Protein AF-A0A4R6DTC0-F1 (afdb_monomer)

Structure (mmCIF, N/CA/C/O backbone):
data_AF-A0A4R6DTC0-F1
#
_entry.id   AF-A0A4R6DTC0-F1
#
loop_
_atom_site.group_PDB
_atom_site.id
_atom_site.type_symbol
_atom_site.label_atom_id
_atom_site.label_alt_id
_atom_site.label_comp_id
_atom_site.label_asym_id
_atom_site.label_entity_id
_atom_site.label_seq_id
_atom_site.pdbx_PDB_ins_code
_atom_site.Cartn_x
_atom_site.Cartn_y
_atom_site.Cartn_z
_atom_site.occupancy
_atom_site.B_iso_or_equiv
_atom_site.auth_seq_id
_atom_site.auth_comp_id
_atom_site.auth_asym_id
_atom_site.auth_atom_id
_atom_site.pdbx_PDB_model_num
ATOM 1 N N . MET A 1 1 ? 84.754 7.201 -11.899 1.00 45.75 1 MET A N 1
ATOM 2 C CA . MET A 1 1 ? 83.707 6.248 -11.474 1.00 45.75 1 MET A CA 1
ATOM 3 C C . MET A 1 1 ? 82.611 7.028 -10.765 1.00 45.75 1 MET A C 1
ATOM 5 O O . MET A 1 1 ? 82.790 7.395 -9.616 1.00 45.75 1 MET A O 1
ATOM 9 N N . ALA A 1 2 ? 81.528 7.342 -11.470 1.00 39.59 2 ALA A N 1
ATOM 10 C CA . ALA A 1 2 ? 80.276 7.832 -10.897 1.00 39.59 2 ALA A CA 1
ATOM 11 C C . ALA A 1 2 ? 79.167 7.291 -11.807 1.00 39.59 2 ALA A C 1
ATOM 13 O O . ALA A 1 2 ? 79.138 7.604 -12.996 1.00 39.59 2 ALA A O 1
ATOM 14 N N . ALA A 1 3 ? 78.371 6.361 -11.285 1.00 40.75 3 ALA A N 1
ATOM 15 C CA . ALA A 1 3 ? 77.332 5.665 -12.028 1.00 40.75 3 ALA A CA 1
ATOM 16 C C . ALA A 1 3 ? 76.115 6.585 -12.206 1.00 40.75 3 ALA A C 1
ATOM 18 O O . ALA A 1 3 ? 75.579 7.104 -11.230 1.00 40.75 3 ALA A O 1
ATOM 19 N N . SER A 1 4 ? 75.705 6.783 -13.458 1.00 43.41 4 SER A N 1
ATOM 20 C CA . SER A 1 4 ? 74.443 7.420 -13.829 1.00 43.41 4 SER A CA 1
ATOM 21 C C . SER A 1 4 ? 73.343 6.358 -13.779 1.00 43.41 4 SER A C 1
ATOM 23 O O . SER A 1 4 ? 73.405 5.379 -14.525 1.00 43.41 4 SER A O 1
ATOM 25 N N . SER A 1 5 ? 72.377 6.508 -12.873 1.00 51.53 5 SER A N 1
ATOM 26 C CA . SER A 1 5 ? 71.198 5.635 -12.798 1.00 51.53 5 SER A CA 1
ATOM 27 C C . SER A 1 5 ? 70.149 6.060 -13.836 1.00 51.53 5 SER A C 1
ATOM 29 O O . SER A 1 5 ? 69.928 7.261 -14.001 1.00 51.53 5 SER A O 1
ATOM 31 N N . PRO A 1 6 ? 69.470 5.123 -14.524 1.00 53.91 6 PRO A N 1
ATOM 32 C CA . PRO A 1 6 ? 68.414 5.463 -15.474 1.00 53.91 6 PRO A CA 1
ATOM 33 C C . PRO A 1 6 ? 67.121 5.889 -14.749 1.00 53.91 6 PRO A C 1
ATOM 35 O O . PRO A 1 6 ? 66.887 5.465 -13.613 1.00 53.91 6 PRO A O 1
ATOM 38 N N . PRO A 1 7 ? 66.256 6.703 -15.386 1.00 44.09 7 PRO A N 1
ATOM 39 C CA . PRO A 1 7 ? 64.963 7.054 -14.817 1.00 44.09 7 PRO A CA 1
ATOM 40 C C . PRO A 1 7 ? 64.043 5.827 -14.783 1.00 44.09 7 PRO A C 1
ATOM 42 O O . PRO A 1 7 ? 63.950 5.056 -15.737 1.00 44.09 7 PRO A O 1
ATOM 45 N N . CYS A 1 8 ? 63.368 5.663 -13.649 1.00 31.44 8 CYS A N 1
ATOM 46 C CA . CYS A 1 8 ? 62.372 4.628 -13.402 1.00 31.44 8 CYS A CA 1
ATOM 47 C C . CYS A 1 8 ? 61.175 4.805 -14.365 1.00 31.44 8 CYS A C 1
ATOM 49 O O . CYS A 1 8 ? 60.687 5.933 -14.493 1.00 31.44 8 CYS A O 1
ATOM 51 N N . PRO A 1 9 ? 60.675 3.754 -15.043 1.00 39.34 9 PRO A N 1
ATOM 52 C CA . PRO A 1 9 ? 59.500 3.883 -15.893 1.00 39.34 9 PRO A CA 1
ATOM 53 C C . PRO A 1 9 ? 58.248 4.047 -15.021 1.00 39.34 9 PRO A C 1
ATOM 55 O O . PRO A 1 9 ? 57.974 3.231 -14.141 1.00 39.34 9 PRO A O 1
ATOM 58 N N . LEU A 1 10 ? 57.478 5.107 -15.271 1.00 33.88 10 LEU A N 1
ATOM 59 C CA . LEU A 1 10 ? 56.130 5.253 -14.722 1.00 33.88 10 LEU A CA 1
ATOM 60 C C . LEU A 1 10 ? 55.243 4.131 -15.292 1.00 33.88 10 LEU A C 1
ATOM 62 O O . LEU A 1 10 ? 55.243 3.933 -16.511 1.00 33.88 10 LEU A O 1
ATOM 66 N N . PRO A 1 11 ? 54.482 3.395 -14.463 1.00 32.22 11 PRO A N 1
ATOM 67 C CA . PRO A 1 11 ? 53.557 2.397 -14.971 1.00 32.22 11 PRO A CA 1
ATOM 68 C C . PRO A 1 11 ? 52.432 3.092 -15.744 1.00 32.22 11 PRO A C 1
ATOM 70 O O . PRO A 1 11 ? 51.816 4.042 -15.260 1.00 32.22 11 PRO A O 1
ATOM 73 N N . ALA A 1 12 ? 52.175 2.609 -16.961 1.00 32.97 12 ALA A N 1
ATOM 74 C CA . ALA A 1 12 ? 51.014 2.995 -17.745 1.00 32.97 12 ALA A CA 1
ATOM 75 C C . ALA A 1 12 ? 49.745 2.755 -16.915 1.00 32.97 12 ALA A C 1
ATOM 77 O O . ALA A 1 12 ? 49.562 1.670 -16.359 1.00 32.97 12 ALA A O 1
ATOM 78 N N . ALA A 1 13 ? 48.886 3.771 -16.829 1.00 31.33 13 ALA A N 1
ATOM 79 C CA . ALA A 1 13 ? 47.589 3.682 -16.181 1.00 31.33 13 ALA A CA 1
ATOM 80 C C . ALA A 1 13 ? 46.730 2.633 -16.903 1.00 31.33 13 ALA A C 1
ATOM 82 O O . ALA A 1 13 ? 46.064 2.917 -17.897 1.00 31.33 13 ALA A O 1
ATOM 83 N N . SER A 1 14 ? 46.764 1.395 -16.415 1.00 29.31 14 SER A N 1
ATOM 84 C CA . SER A 1 14 ? 45.753 0.400 -16.731 1.00 29.31 14 SER A CA 1
ATOM 85 C C . SER A 1 14 ? 44.447 0.893 -16.121 1.00 29.31 14 SER A C 1
ATOM 87 O O . SER A 1 14 ? 44.292 0.870 -14.899 1.00 29.31 14 SER A O 1
ATOM 89 N N . ALA A 1 15 ? 43.536 1.377 -16.964 1.00 32.09 15 ALA A N 1
ATOM 90 C CA . ALA A 1 15 ? 42.163 1.665 -16.586 1.00 32.09 15 ALA A CA 1
ATOM 91 C C . ALA A 1 15 ? 41.512 0.360 -16.106 1.00 32.09 15 ALA A C 1
ATOM 93 O O . ALA A 1 15 ? 41.032 -0.456 -16.892 1.00 32.09 15 ALA A O 1
ATOM 94 N N . THR A 1 16 ? 41.549 0.133 -14.798 1.00 30.25 16 THR A N 1
ATOM 95 C CA . THR A 1 16 ? 40.640 -0.788 -14.135 1.00 30.25 16 THR A CA 1
ATOM 96 C C . THR A 1 16 ? 39.224 -0.255 -14.361 1.00 30.25 16 THR A C 1
ATOM 98 O O . THR A 1 16 ? 39.007 0.948 -14.208 1.00 30.25 16 THR A O 1
ATOM 101 N N . PRO A 1 17 ? 38.244 -1.090 -14.751 1.00 36.66 17 PRO A N 1
ATOM 102 C CA . PRO A 1 17 ? 36.865 -0.638 -14.810 1.00 36.66 17 PRO A CA 1
ATOM 103 C C . PRO A 1 17 ? 36.474 -0.276 -13.379 1.00 36.66 17 PRO A C 1
ATOM 105 O O . PRO A 1 17 ? 36.369 -1.158 -12.523 1.00 36.66 17 PRO A O 1
ATOM 108 N N . GLU A 1 18 ? 36.344 1.022 -13.098 1.00 34.81 18 GLU A N 1
ATOM 109 C CA . GLU A 1 18 ? 35.842 1.502 -11.819 1.00 34.81 18 GLU A CA 1
ATOM 110 C C . GLU A 1 18 ? 34.516 0.791 -11.556 1.00 34.81 18 GLU A C 1
ATOM 112 O O . GLU A 1 18 ? 33.525 0.944 -12.274 1.00 34.81 18 GLU A O 1
ATOM 117 N N . ARG A 1 19 ? 34.530 -0.066 -10.533 1.00 42.50 19 ARG A N 1
ATOM 118 C CA . ARG A 1 19 ? 33.334 -0.669 -9.963 1.00 42.50 19 ARG A CA 1
ATOM 119 C C . ARG A 1 19 ? 32.449 0.490 -9.536 1.00 42.50 19 ARG A C 1
ATOM 121 O O . ARG A 1 19 ? 32.722 1.112 -8.516 1.00 42.50 19 ARG A O 1
ATOM 128 N N . ASN A 1 20 ? 31.418 0.766 -10.329 1.00 41.50 20 ASN A N 1
ATOM 129 C CA . ASN A 1 20 ? 30.404 1.757 -10.013 1.00 41.50 20 ASN A CA 1
ATOM 130 C C . ASN A 1 20 ? 29.907 1.501 -8.568 1.00 41.50 20 ASN A C 1
ATOM 132 O O . ASN A 1 20 ? 29.269 0.466 -8.331 1.00 41.50 20 ASN A O 1
ATOM 136 N N . PRO A 1 21 ? 30.209 2.386 -7.597 1.00 36.31 21 PRO A N 1
ATOM 137 C CA . PRO A 1 21 ? 29.889 2.168 -6.185 1.00 36.31 21 PRO A CA 1
ATOM 138 C C . PRO A 1 21 ? 28.374 2.109 -5.934 1.00 36.31 21 PRO A C 1
ATOM 140 O O . PRO A 1 21 ? 27.935 1.630 -4.892 1.00 36.31 21 PRO A O 1
ATOM 143 N N . PHE A 1 22 ? 27.561 2.515 -6.914 1.00 39.22 22 PHE A N 1
ATOM 144 C CA . PHE A 1 22 ? 26.102 2.464 -6.863 1.00 39.22 22 PHE A CA 1
ATOM 145 C C . PHE A 1 22 ? 25.515 1.088 -7.210 1.00 39.22 22 PHE A C 1
ATOM 147 O O . PHE A 1 22 ? 24.336 0.859 -6.951 1.00 39.22 22 PHE A O 1
ATOM 154 N N . ARG A 1 23 ? 26.320 0.125 -7.693 1.00 38.75 23 ARG A N 1
ATOM 155 C CA . ARG A 1 23 ? 25.860 -1.261 -7.923 1.00 38.75 23 ARG A CA 1
ATOM 156 C C . ARG A 1 23 ? 25.429 -1.967 -6.626 1.00 38.75 23 ARG A C 1
ATOM 158 O O . ARG A 1 23 ? 24.695 -2.941 -6.690 1.00 38.75 23 ARG A O 1
ATOM 165 N N . ALA A 1 24 ? 25.872 -1.468 -5.468 1.00 36.72 24 ALA A N 1
ATOM 166 C CA . ALA A 1 24 ? 25.508 -1.975 -4.143 1.00 36.72 24 ALA A CA 1
ATOM 167 C C . ALA A 1 24 ? 24.294 -1.264 -3.508 1.00 36.72 24 ALA A C 1
ATOM 169 O O . ALA A 1 24 ? 23.809 -1.709 -2.472 1.00 36.72 24 ALA A O 1
ATOM 170 N N . LEU A 1 25 ? 23.809 -0.159 -4.094 1.00 39.28 25 LEU A N 1
ATOM 171 C CA . LEU A 1 25 ? 22.651 0.592 -3.581 1.00 39.28 25 LEU A CA 1
ATOM 172 C C . LEU A 1 25 ? 21.309 0.067 -4.110 1.00 39.28 25 LEU A C 1
ATOM 174 O O . LEU A 1 25 ? 20.257 0.481 -3.629 1.00 39.28 25 LEU A O 1
ATOM 178 N N . ALA A 1 26 ? 21.346 -0.861 -5.063 1.00 42.84 26 ALA A N 1
ATOM 179 C CA . ALA A 1 26 ? 20.192 -1.600 -5.536 1.00 42.84 26 ALA A CA 1
ATOM 180 C C . ALA A 1 26 ? 20.191 -2.981 -4.875 1.00 42.84 26 ALA A C 1
ATOM 182 O O . ALA A 1 26 ? 21.174 -3.708 -4.982 1.00 42.84 26 ALA A O 1
ATOM 183 N N . LEU A 1 27 ? 19.067 -3.342 -4.252 1.00 41.75 27 LEU A N 1
ATOM 184 C CA . LEU A 1 27 ? 18.802 -4.629 -3.598 1.00 41.75 27 LEU A CA 1
ATOM 185 C C . LEU A 1 27 ? 19.377 -4.737 -2.175 1.00 41.75 27 LEU A C 1
ATOM 187 O O . LEU A 1 27 ? 20.318 -5.480 -1.908 1.00 41.75 27 LEU A O 1
ATOM 191 N N . SER A 1 28 ? 18.712 -4.107 -1.199 1.00 34.31 28 SER A N 1
ATOM 192 C CA . SER A 1 28 ? 18.534 -4.861 0.047 1.00 34.31 28 SER A CA 1
ATOM 193 C C . SER A 1 28 ? 17.714 -6.103 -0.324 1.00 34.31 28 SER A C 1
ATOM 195 O O . SER A 1 28 ? 16.607 -5.929 -0.841 1.00 34.31 28 SER A O 1
ATOM 197 N N . PRO A 1 29 ? 18.238 -7.331 -0.155 1.00 36.38 29 PRO A N 1
ATOM 198 C CA . PRO A 1 29 ? 17.469 -8.526 -0.455 1.00 36.38 29 PRO A CA 1
ATOM 199 C C . PRO A 1 29 ? 16.188 -8.487 0.375 1.00 36.38 29 PRO A C 1
ATOM 201 O O . PRO A 1 29 ? 16.229 -8.249 1.585 1.00 36.38 29 PRO A O 1
ATOM 204 N N . MET A 1 30 ? 15.045 -8.683 -0.286 1.00 37.97 30 MET A N 1
ATOM 205 C CA . MET A 1 30 ? 13.795 -8.944 0.417 1.00 37.97 30 MET A CA 1
ATOM 206 C C . MET A 1 30 ? 14.049 -10.110 1.382 1.00 37.97 30 MET A C 1
ATOM 208 O O . MET A 1 30 ? 14.554 -11.143 0.932 1.00 37.97 30 MET A O 1
ATOM 212 N N . PRO A 1 31 ? 13.737 -9.992 2.685 1.00 35.81 31 PRO A N 1
ATOM 213 C CA . PRO A 1 31 ? 13.728 -11.169 3.536 1.00 35.81 31 PRO A CA 1
ATOM 214 C C . PRO A 1 31 ? 12.773 -12.186 2.904 1.00 35.81 31 PRO A C 1
ATOM 216 O O . PRO A 1 31 ? 11.637 -11.852 2.551 1.00 35.81 31 PRO A O 1
ATOM 219 N N . ALA A 1 32 ? 13.272 -13.405 2.692 1.00 36.09 32 ALA A N 1
ATOM 220 C CA . ALA A 1 32 ? 12.488 -14.506 2.161 1.00 36.09 32 ALA A CA 1
ATOM 221 C C . ALA A 1 32 ? 11.410 -14.869 3.190 1.00 36.09 32 ALA A C 1
ATOM 223 O O . ALA A 1 32 ? 11.657 -15.603 4.143 1.00 36.09 32 ALA A O 1
ATOM 224 N N . THR A 1 33 ? 10.225 -14.297 3.015 1.00 39.72 33 THR A N 1
ATOM 225 C CA . THR A 1 33 ? 9.016 -14.687 3.735 1.00 39.72 33 THR A CA 1
ATOM 226 C C . THR A 1 33 ? 8.588 -16.073 3.253 1.00 39.72 33 THR A C 1
ATOM 228 O O . THR A 1 33 ? 8.595 -16.292 2.035 1.00 39.72 33 THR A O 1
ATOM 231 N N . PRO A 1 34 ? 8.205 -17.010 4.144 1.00 36.78 34 PRO A N 1
ATOM 232 C CA . PRO A 1 34 ? 7.631 -18.285 3.729 1.00 36.78 34 PRO A CA 1
ATOM 233 C C . PRO A 1 34 ? 6.457 -18.058 2.765 1.00 36.78 34 PRO A C 1
ATOM 235 O O . PRO A 1 34 ? 5.718 -17.079 2.907 1.00 36.78 34 PRO A O 1
ATOM 238 N N . PRO A 1 35 ? 6.286 -18.930 1.758 1.00 40.25 35 PRO A N 1
ATOM 239 C CA . PRO A 1 35 ? 5.273 -18.734 0.736 1.00 40.25 35 PRO A CA 1
ATOM 240 C C . PRO A 1 35 ? 3.896 -18.655 1.395 1.00 40.25 35 PRO A C 1
ATOM 242 O O . PRO A 1 35 ? 3.456 -19.595 2.060 1.00 40.25 35 PRO A O 1
ATOM 245 N N . ALA A 1 36 ? 3.206 -17.531 1.187 1.00 45.09 36 ALA A N 1
ATOM 246 C CA . ALA A 1 36 ? 1.762 -17.490 1.363 1.00 45.09 36 ALA A CA 1
ATOM 247 C C . ALA A 1 36 ? 1.159 -18.663 0.563 1.00 45.09 36 ALA A C 1
ATOM 249 O O . ALA A 1 36 ? 1.669 -18.957 -0.527 1.00 45.09 36 ALA A O 1
ATOM 250 N N . PRO A 1 37 ? 0.126 -19.354 1.086 1.00 43.34 37 PRO A N 1
ATOM 251 C CA . PRO A 1 37 ? -0.492 -20.477 0.387 1.00 43.34 37 PRO A CA 1
ATOM 252 C C . PRO A 1 37 ? -0.840 -20.047 -1.037 1.00 43.34 37 PRO A C 1
ATOM 254 O O . PRO A 1 37 ? -1.223 -18.895 -1.229 1.00 43.34 37 PRO A O 1
ATOM 257 N N . ALA A 1 38 ? -0.648 -20.947 -2.008 1.00 43.59 38 ALA A N 1
ATOM 258 C CA . ALA A 1 38 ? -0.818 -20.717 -3.443 1.00 43.59 38 ALA A CA 1
ATOM 259 C C . ALA A 1 38 ? -2.217 -20.158 -3.768 1.00 43.59 38 ALA A C 1
ATOM 261 O O . ALA A 1 38 ? -3.140 -20.886 -4.116 1.00 43.59 38 ALA A O 1
ATOM 262 N N . ALA A 1 39 ? -2.378 -18.854 -3.587 1.00 47.62 39 ALA A N 1
ATOM 263 C CA . ALA A 1 39 ? -3.587 -18.102 -3.830 1.00 47.62 39 ALA A CA 1
ATOM 264 C C . ALA A 1 39 ? -3.444 -17.474 -5.209 1.00 47.62 39 ALA A C 1
ATOM 266 O O . ALA A 1 39 ? -2.448 -16.799 -5.460 1.00 47.62 39 ALA A O 1
ATOM 267 N N . ASP A 1 40 ? -4.420 -17.761 -6.072 1.00 62.12 40 ASP A N 1
ATOM 268 C CA . ASP A 1 40 ? -4.732 -17.087 -7.335 1.00 62.12 40 ASP A CA 1
ATOM 269 C C . ASP A 1 40 ? -3.645 -16.105 -7.816 1.00 62.12 40 ASP A C 1
ATOM 271 O O . ASP A 1 40 ? -3.722 -14.885 -7.617 1.00 62.12 40 ASP A O 1
ATOM 275 N N . SER A 1 41 ? -2.569 -16.661 -8.387 1.00 68.75 41 SER A N 1
ATOM 276 C CA . SER A 1 41 ? -1.434 -15.866 -8.861 1.00 68.75 41 SER A CA 1
ATOM 277 C C . SER A 1 41 ? -1.864 -14.890 -9.948 1.00 68.75 41 SER A C 1
ATOM 279 O O . SER A 1 41 ? -1.286 -13.813 -10.075 1.00 68.75 41 SER A O 1
ATOM 281 N N . ASP A 1 42 ? -2.898 -15.248 -10.706 1.00 79.25 42 ASP A N 1
ATOM 282 C CA . ASP A 1 42 ? -3.399 -14.449 -11.814 1.00 79.25 42 ASP A CA 1
ATOM 283 C C . ASP A 1 42 ? -4.293 -13.320 -11.311 1.00 79.25 42 ASP A C 1
ATOM 285 O O . ASP A 1 42 ? -4.081 -12.174 -11.706 1.00 79.25 42 ASP A O 1
ATOM 289 N N . GLY A 1 43 ? -5.189 -13.583 -10.356 1.00 83.19 43 GLY A N 1
ATOM 290 C CA . GLY A 1 43 ? -5.941 -12.536 -9.662 1.00 83.19 43 GLY A CA 1
ATOM 291 C C . GLY A 1 43 ? -5.029 -11.556 -8.922 1.00 83.19 43 GLY A C 1
ATOM 292 O O . GLY A 1 43 ? -5.217 -10.341 -9.006 1.00 83.19 43 GLY A O 1
ATOM 293 N N . SER A 1 44 ? -3.971 -12.056 -8.278 1.00 83.75 44 SER A N 1
ATOM 294 C CA . SER A 1 44 ? -2.962 -11.222 -7.611 1.00 83.75 44 SER A CA 1
ATOM 295 C C . SER A 1 44 ? -2.207 -10.330 -8.604 1.00 83.75 44 SER A C 1
ATOM 297 O O . SER A 1 44 ? -2.057 -9.131 -8.365 1.00 83.75 44 SER A O 1
ATOM 299 N N . ARG A 1 45 ? -1.766 -10.878 -9.745 1.00 89.38 45 ARG A N 1
ATOM 300 C CA . ARG A 1 45 ? -1.104 -10.105 -10.813 1.00 89.38 45 ARG A CA 1
ATOM 301 C C . ARG A 1 45 ? -2.037 -9.083 -11.445 1.00 89.38 45 ARG A C 1
ATOM 303 O O . ARG A 1 45 ? -1.625 -7.946 -11.648 1.00 89.38 45 ARG A O 1
ATOM 310 N N . ALA A 1 46 ? -3.279 -9.464 -11.728 1.00 90.31 46 ALA A N 1
ATOM 311 C CA . ALA A 1 46 ? -4.282 -8.568 -12.289 1.00 90.31 46 ALA A CA 1
ATOM 312 C C . ALA A 1 46 ? -4.570 -7.399 -11.339 1.00 90.31 46 ALA A C 1
ATOM 314 O O . ALA A 1 46 ? -4.586 -6.247 -11.770 1.00 90.31 46 ALA A O 1
ATOM 315 N N . HIS A 1 47 ? -4.715 -7.678 -10.042 1.00 90.06 47 HIS A N 1
ATOM 316 C CA . HIS A 1 47 ? -4.891 -6.652 -9.021 1.00 90.06 47 HIS A CA 1
ATOM 317 C C . HIS A 1 47 ? -3.658 -5.741 -8.910 1.00 90.06 47 HIS A C 1
ATOM 319 O O . HIS A 1 47 ? -3.802 -4.520 -8.902 1.00 90.06 47 HIS A O 1
ATOM 325 N N . LEU A 1 48 ? -2.441 -6.304 -8.911 1.00 92.38 48 LEU A N 1
ATOM 326 C CA . LEU A 1 48 ? -1.209 -5.510 -8.946 1.00 92.38 48 LEU A CA 1
ATOM 327 C C . LEU A 1 48 ? -1.182 -4.581 -10.164 1.00 92.38 48 LEU A C 1
ATOM 329 O O . LEU A 1 48 ? -0.990 -3.383 -10.002 1.00 92.38 48 LEU A O 1
ATOM 333 N N . LEU A 1 49 ? -1.405 -5.116 -11.366 1.00 94.31 49 LEU A N 1
ATOM 334 C CA . LEU A 1 49 ? -1.403 -4.350 -12.613 1.00 94.31 49 LEU A CA 1
ATOM 335 C C . LEU A 1 49 ? -2.450 -3.233 -12.601 1.00 94.31 49 LEU A C 1
ATOM 337 O O . LEU A 1 49 ? -2.116 -2.098 -12.930 1.00 94.31 49 LEU A O 1
ATOM 341 N N . ALA A 1 50 ? -3.680 -3.526 -12.174 1.00 93.50 50 ALA A N 1
ATOM 342 C CA . ALA A 1 50 ? -4.777 -2.561 -12.165 1.00 93.50 50 ALA A CA 1
ATOM 343 C C . ALA A 1 50 ? -4.454 -1.291 -11.358 1.00 93.50 50 ALA A C 1
ATOM 345 O O . ALA A 1 50 ? -4.817 -0.192 -11.777 1.00 93.50 50 ALA A O 1
ATOM 346 N N . PHE A 1 51 ? -3.747 -1.426 -10.231 1.00 92.75 51 PHE A N 1
ATOM 347 C CA . PHE A 1 51 ? -3.439 -0.298 -9.344 1.00 92.75 51 PHE A CA 1
ATOM 348 C C . PHE A 1 51 ? -2.013 0.245 -9.491 1.00 92.75 51 PHE A C 1
ATOM 350 O O . PHE A 1 51 ? -1.786 1.429 -9.240 1.00 92.75 51 PHE A O 1
ATOM 357 N N . ALA A 1 52 ? -1.053 -0.578 -9.918 1.00 94.75 52 ALA A N 1
ATOM 358 C CA . ALA A 1 52 ? 0.339 -0.167 -10.072 1.00 94.75 52 ALA A CA 1
ATOM 359 C C . ALA A 1 52 ? 0.642 0.442 -11.443 1.00 94.75 52 ALA A C 1
ATOM 361 O O . ALA A 1 52 ? 1.442 1.375 -11.521 1.00 94.75 52 ALA A O 1
ATOM 362 N N . LEU A 1 53 ? 0.012 -0.047 -12.518 1.00 95.94 53 LEU A N 1
ATOM 363 C CA . LEU A 1 53 ? 0.333 0.389 -13.878 1.00 95.94 53 LEU A CA 1
ATOM 364 C C . LEU A 1 53 ? 0.116 1.900 -14.088 1.00 95.94 53 LEU A C 1
ATOM 366 O O . LEU A 1 53 ? 1.051 2.549 -14.559 1.00 95.94 53 LEU A O 1
ATOM 370 N N . PRO A 1 54 ? -1.007 2.518 -13.656 1.00 96.94 54 PRO A N 1
ATOM 371 C CA . PRO A 1 54 ? -1.194 3.961 -13.824 1.00 96.94 54 PRO A CA 1
ATOM 372 C C . PRO A 1 54 ? -0.122 4.793 -13.107 1.00 96.94 54 PRO A C 1
ATOM 374 O O . PRO A 1 54 ? 0.319 5.823 -13.615 1.00 96.94 54 PRO A O 1
ATOM 377 N N . ALA A 1 55 ? 0.323 4.348 -11.929 1.00 95.25 55 ALA A N 1
ATOM 378 C CA . ALA A 1 55 ? 1.371 5.019 -11.167 1.00 95.25 55 ALA A CA 1
ATOM 379 C C . ALA A 1 55 ? 2.757 4.829 -11.804 1.00 95.25 55 ALA A C 1
ATOM 381 O O . ALA A 1 55 ? 3.535 5.778 -11.853 1.00 95.25 55 ALA A O 1
ATOM 382 N N . ALA A 1 56 ? 3.050 3.646 -12.351 1.00 95.19 56 ALA A N 1
ATOM 383 C CA . ALA A 1 56 ? 4.278 3.383 -13.101 1.00 95.19 56 ALA A CA 1
ATOM 384 C C . ALA A 1 56 ? 4.369 4.247 -14.375 1.00 95.19 56 ALA A C 1
ATOM 386 O O . ALA A 1 56 ? 5.428 4.790 -14.687 1.00 95.19 56 ALA A O 1
ATOM 387 N N . GLU A 1 57 ? 3.251 4.455 -15.073 1.00 96.19 57 GLU A N 1
ATOM 388 C CA . GLU A 1 57 ? 3.181 5.377 -16.211 1.00 96.19 57 GLU A CA 1
ATOM 389 C C . GLU A 1 57 ? 3.390 6.839 -15.796 1.00 96.19 57 GLU A C 1
ATOM 391 O O . GLU A 1 57 ? 4.087 7.583 -16.489 1.00 96.19 57 GLU A O 1
ATOM 396 N N . GLN A 1 58 ? 2.805 7.267 -14.669 1.00 95.56 58 GLN A N 1
ATOM 397 C CA . GLN A 1 58 ? 3.054 8.605 -14.122 1.00 95.56 58 GLN A CA 1
ATOM 398 C C . GLN A 1 58 ? 4.523 8.778 -13.728 1.00 95.56 58 GLN A C 1
ATOM 400 O O . GLN A 1 58 ? 5.106 9.812 -14.033 1.00 95.56 58 GLN A O 1
ATOM 405 N N . LEU A 1 59 ? 5.141 7.769 -13.111 1.00 95.56 59 LEU A N 1
ATOM 406 C CA . LEU A 1 59 ? 6.567 7.775 -12.789 1.00 95.56 59 LEU A CA 1
ATOM 407 C C . LEU A 1 59 ? 7.421 7.948 -14.047 1.00 95.56 59 LEU A C 1
ATOM 409 O O . LEU A 1 59 ? 8.323 8.779 -14.040 1.00 95.56 59 LEU A O 1
ATOM 413 N N . HIS A 1 60 ? 7.116 7.231 -15.134 1.00 95.12 60 HIS A N 1
ATOM 414 C CA . HIS A 1 60 ? 7.831 7.410 -16.401 1.00 95.12 60 HIS A CA 1
ATOM 415 C C . HIS A 1 60 ? 7.701 8.848 -16.926 1.00 95.12 60 HIS A C 1
ATOM 417 O O . HIS A 1 60 ? 8.706 9.463 -17.274 1.00 95.12 60 HIS A O 1
ATOM 423 N N . ARG A 1 61 ? 6.481 9.408 -16.913 1.00 95.19 61 ARG A N 1
ATOM 424 C CA . ARG A 1 61 ? 6.229 10.803 -17.317 1.00 95.19 61 ARG A CA 1
ATOM 425 C C . ARG A 1 61 ? 6.986 11.814 -16.461 1.00 95.19 61 ARG A C 1
ATOM 427 O O . ARG A 1 61 ? 7.522 12.770 -16.999 1.00 95.19 61 ARG A O 1
ATOM 434 N N . LEU A 1 62 ? 7.020 11.616 -15.145 1.00 94.00 62 LEU A N 1
ATOM 435 C CA . LEU A 1 62 ? 7.702 12.512 -14.206 1.00 94.00 62 LEU A CA 1
ATOM 436 C C . LEU A 1 62 ? 9.228 12.394 -14.276 1.00 94.00 62 LEU A C 1
ATOM 438 O O . LEU A 1 62 ? 9.924 13.364 -13.993 1.00 94.00 62 LEU A O 1
ATOM 442 N N . ALA A 1 63 ? 9.743 11.213 -14.619 1.00 90.25 63 ALA A N 1
ATOM 443 C CA . ALA A 1 63 ? 11.171 10.996 -14.808 1.00 90.25 63 ALA A CA 1
ATOM 444 C C . ALA A 1 63 ? 11.704 11.670 -16.085 1.00 90.25 63 ALA A C 1
ATOM 446 O O . ALA A 1 63 ? 12.897 11.956 -16.141 1.00 90.25 63 ALA A O 1
ATOM 447 N N . ASP A 1 64 ? 10.828 11.904 -17.073 1.00 88.81 64 ASP A N 1
ATOM 448 C CA . ASP A 1 64 ? 11.067 12.693 -18.292 1.00 88.81 64 ASP A CA 1
ATOM 449 C C . ASP A 1 64 ? 12.417 12.392 -18.969 1.00 88.81 64 ASP A C 1
ATOM 451 O O . ASP A 1 64 ? 13.229 13.273 -19.248 1.00 88.81 64 ASP A O 1
ATOM 455 N N . SER A 1 65 ? 12.697 11.102 -19.183 1.00 86.62 65 SER A N 1
ATOM 456 C CA . SER A 1 65 ? 13.930 10.652 -19.829 1.00 86.62 65 SER A CA 1
ATOM 457 C C . SER A 1 65 ? 13.645 9.572 -20.874 1.00 86.62 65 SER A C 1
ATOM 459 O O . SER A 1 65 ? 13.021 8.557 -20.546 1.00 86.62 65 SER A O 1
ATOM 461 N N . PRO A 1 66 ? 14.138 9.740 -22.116 1.00 85.31 66 PRO A N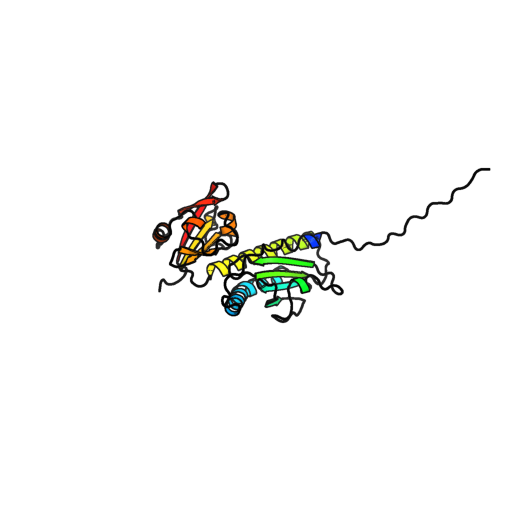 1
ATOM 462 C CA . PRO A 1 66 ? 13.903 8.796 -23.208 1.00 85.31 66 PRO A CA 1
ATOM 463 C C . PRO A 1 66 ? 14.687 7.482 -23.068 1.00 85.31 66 PRO A C 1
ATOM 465 O O . PRO A 1 66 ? 14.346 6.501 -23.726 1.00 85.31 66 PRO A O 1
ATOM 468 N N . ASP A 1 67 ? 15.723 7.454 -22.224 1.00 87.31 67 ASP A N 1
ATOM 469 C CA . ASP A 1 67 ? 16.586 6.283 -22.007 1.00 87.31 67 ASP A CA 1
ATOM 470 C C . ASP A 1 67 ? 16.144 5.442 -20.797 1.00 87.31 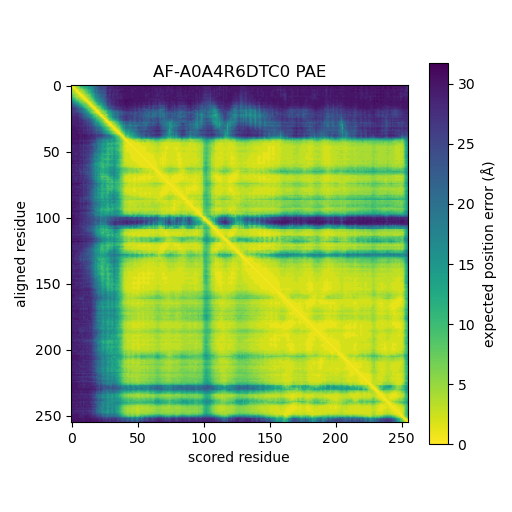67 ASP A C 1
ATOM 472 O O . ASP A 1 67 ? 16.694 4.366 -20.537 1.00 87.31 67 ASP A O 1
ATOM 476 N N . LEU A 1 68 ? 15.139 5.921 -20.052 1.00 89.75 68 LEU A N 1
ATOM 477 C CA . LEU A 1 68 ? 14.588 5.227 -18.897 1.00 89.75 68 LEU A CA 1
ATOM 478 C C . LEU A 1 68 ? 13.476 4.259 -19.294 1.00 89.75 68 LEU A C 1
ATOM 480 O O . LEU A 1 68 ? 12.603 4.547 -20.112 1.00 89.75 68 LEU A O 1
ATOM 484 N N . THR A 1 69 ? 13.478 3.113 -18.624 1.00 92.00 69 THR A N 1
ATOM 485 C CA . THR A 1 69 ? 12.384 2.146 -18.620 1.00 92.00 69 THR A CA 1
ATOM 486 C C . THR A 1 69 ? 11.902 1.951 -17.192 1.00 92.00 69 THR A C 1
ATOM 488 O O . THR A 1 69 ? 12.692 1.596 -16.319 1.00 92.00 69 THR A O 1
ATOM 491 N N . VAL A 1 70 ? 10.609 2.147 -1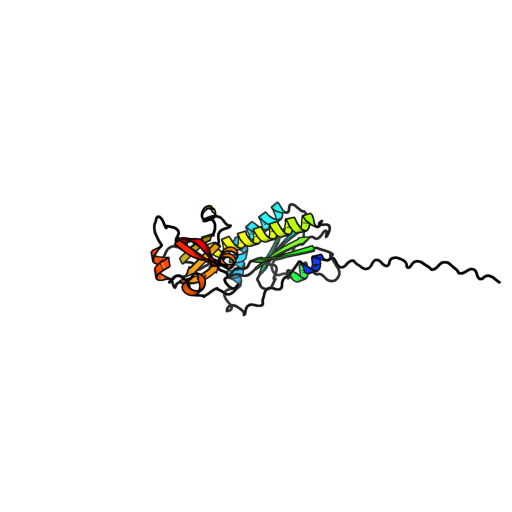6.946 1.00 94.44 70 VAL A N 1
ATOM 492 C CA . VAL A 1 70 ? 9.956 1.720 -15.706 1.00 94.44 70 VAL A CA 1
ATOM 493 C C . VAL A 1 70 ? 9.573 0.254 -15.846 1.00 94.44 70 VAL A C 1
ATOM 495 O O . VAL A 1 70 ? 8.928 -0.133 -16.818 1.00 94.44 70 VAL A O 1
ATOM 498 N N . LEU A 1 71 ? 9.962 -0.560 -14.874 1.00 93.50 71 LEU A N 1
ATOM 499 C CA . LEU A 1 71 ? 9.662 -1.984 -14.809 1.00 93.50 71 LEU A CA 1
ATOM 500 C C . LEU A 1 71 ? 8.693 -2.231 -13.659 1.00 93.50 71 LEU A C 1
ATOM 502 O O . LEU A 1 71 ? 8.923 -1.775 -12.542 1.00 93.50 71 LEU A O 1
ATOM 506 N N . LEU A 1 72 ? 7.635 -2.987 -13.918 1.00 94.88 72 LEU A N 1
ATOM 507 C CA . LEU A 1 72 ? 6.763 -3.529 -12.884 1.00 94.88 72 LEU A CA 1
ATOM 508 C C . LEU A 1 72 ? 6.872 -5.047 -12.929 1.00 94.88 72 LEU A C 1
ATOM 510 O O . LEU A 1 72 ? 6.658 -5.650 -13.981 1.00 94.88 72 LEU A O 1
ATOM 514 N N . ALA A 1 73 ? 7.195 -5.661 -11.799 1.00 91.62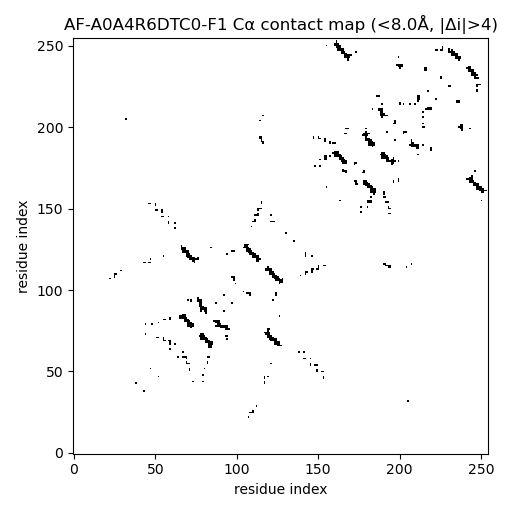 73 ALA A N 1
ATOM 515 C CA . ALA A 1 73 ? 7.344 -7.102 -11.675 1.00 91.62 73 ALA A CA 1
ATOM 516 C C . ALA A 1 73 ? 6.538 -7.661 -10.497 1.00 91.62 73 ALA A C 1
ATOM 518 O O . ALA A 1 73 ? 6.199 -6.939 -9.555 1.00 91.62 73 ALA A O 1
ATOM 519 N N . ASP A 1 74 ? 6.228 -8.955 -10.555 1.00 90.06 74 ASP A N 1
ATOM 520 C CA . ASP A 1 74 ? 5.654 -9.669 -9.415 1.00 90.06 74 ASP A CA 1
ATOM 521 C C . ASP A 1 74 ? 6.710 -9.964 -8.334 1.00 90.06 74 ASP A C 1
ATOM 523 O O . ASP A 1 74 ? 7.879 -9.574 -8.431 1.00 90.06 74 ASP A O 1
ATOM 527 N N . ARG A 1 75 ? 6.285 -10.641 -7.264 1.00 83.25 75 ARG A N 1
ATOM 528 C CA . ARG A 1 75 ? 7.144 -11.020 -6.132 1.00 83.25 75 ARG A CA 1
ATOM 529 C C . ARG A 1 75 ? 8.347 -11.885 -6.513 1.00 83.25 75 ARG A C 1
ATOM 531 O O . ARG A 1 75 ? 9.339 -11.853 -5.793 1.00 83.25 75 ARG A O 1
ATOM 538 N N . ASP A 1 76 ? 8.252 -12.635 -7.610 1.00 83.75 76 ASP A N 1
ATOM 539 C CA . ASP A 1 76 ? 9.302 -13.535 -8.099 1.00 83.75 76 ASP A CA 1
ATOM 540 C C . ASP A 1 76 ? 10.224 -12.823 -9.104 1.00 83.75 76 ASP A C 1
ATOM 542 O O . ASP A 1 76 ? 11.098 -13.434 -9.729 1.00 83.75 76 ASP A O 1
ATOM 546 N N . GLY A 1 77 ? 10.012 -11.516 -9.289 1.00 84.94 77 GLY A N 1
ATOM 547 C CA . GLY A 1 77 ? 10.758 -10.677 -10.208 1.00 84.94 77 GLY A CA 1
ATOM 548 C C . GLY A 1 77 ? 10.372 -10.875 -11.670 1.00 84.94 77 GLY A C 1
ATOM 549 O O . GLY A 1 77 ? 11.085 -10.358 -12.531 1.00 84.94 77 GLY A O 1
ATOM 550 N N . LEU A 1 78 ? 9.284 -11.591 -11.984 1.00 89.06 78 LEU A N 1
ATOM 551 C CA . LEU A 1 78 ? 8.793 -11.717 -13.355 1.00 89.06 78 LEU A CA 1
ATOM 552 C C . LEU A 1 78 ? 8.250 -10.366 -13.822 1.00 89.06 78 LEU A C 1
ATOM 554 O O . LEU A 1 78 ? 7.342 -9.816 -13.200 1.00 89.06 78 LEU A O 1
ATOM 558 N N . VAL A 1 79 ? 8.791 -9.833 -14.918 1.00 90.75 79 VAL A N 1
ATOM 559 C CA . VAL A 1 79 ? 8.359 -8.541 -15.464 1.00 90.75 79 VAL A CA 1
ATOM 560 C C . VAL A 1 79 ? 6.936 -8.677 -15.997 1.00 90.75 79 VAL A C 1
ATOM 562 O O . VAL A 1 79 ? 6.681 -9.445 -16.920 1.00 90.75 79 VAL A O 1
ATOM 565 N N . LEU A 1 80 ? 6.010 -7.922 -15.414 1.00 93.50 80 LEU A N 1
ATOM 566 C CA . LEU A 1 80 ? 4.608 -7.852 -15.820 1.00 93.50 80 LEU A CA 1
ATOM 567 C C . LEU A 1 80 ? 4.365 -6.709 -16.808 1.00 93.50 80 LEU A C 1
ATOM 569 O O . LEU A 1 80 ? 3.506 -6.825 -17.676 1.00 93.50 80 LEU A O 1
ATOM 573 N N . ALA A 1 81 ? 5.115 -5.613 -16.681 1.00 94.31 81 ALA A N 1
ATOM 574 C CA . ALA A 1 81 ? 5.062 -4.484 -17.600 1.00 94.31 81 ALA A CA 1
ATOM 575 C C . ALA A 1 81 ? 6.415 -3.768 -17.682 1.00 94.31 81 ALA A C 1
ATOM 577 O O . ALA A 1 81 ? 7.159 -3.698 -16.700 1.00 94.31 81 ALA A O 1
ATOM 578 N N . ALA A 1 82 ? 6.697 -3.203 -18.853 1.00 93.75 82 ALA A N 1
ATOM 579 C CA . ALA A 1 82 ? 7.824 -2.318 -19.104 1.00 93.75 82 ALA A CA 1
ATOM 580 C C . ALA A 1 82 ? 7.328 -1.085 -19.870 1.00 93.75 82 ALA A C 1
ATOM 582 O O . ALA A 1 82 ? 6.628 -1.219 -20.873 1.00 93.75 82 ALA A O 1
ATOM 583 N N . ILE A 1 83 ? 7.656 0.108 -19.374 1.00 94.75 83 ILE A N 1
ATOM 584 C CA . ILE A 1 83 ? 7.201 1.393 -19.916 1.00 94.75 83 ILE A CA 1
ATOM 585 C C . ILE A 1 83 ? 8.433 2.242 -20.218 1.00 94.75 83 ILE A C 1
ATOM 587 O O . ILE A 1 83 ? 9.174 2.583 -19.297 1.00 94.75 83 ILE A O 1
ATOM 591 N N . GLY A 1 84 ? 8.644 2.601 -21.483 1.00 92.38 84 GLY A N 1
ATOM 592 C CA . GLY A 1 84 ? 9.750 3.462 -21.907 1.00 92.38 84 GLY A CA 1
ATOM 593 C C . GLY A 1 84 ? 10.660 2.790 -22.929 1.00 92.38 84 GLY A C 1
ATOM 594 O O . GLY A 1 84 ? 10.178 2.133 -23.850 1.00 92.38 84 GLY A O 1
ATOM 595 N N . HIS A 1 85 ? 11.971 2.988 -22.776 1.00 89.69 85 HIS A N 1
ATOM 596 C CA . HIS A 1 85 ? 12.975 2.651 -23.789 1.00 89.69 85 HIS A CA 1
ATOM 597 C C . HIS A 1 85 ? 13.014 1.164 -24.186 1.00 89.69 85 HIS A C 1
ATOM 599 O O . HIS A 1 85 ? 13.055 0.828 -25.370 1.00 89.69 85 HIS A O 1
ATOM 605 N N . LEU A 1 86 ? 13.037 0.259 -23.205 1.00 85.44 86 LEU A N 1
ATOM 606 C CA . LEU A 1 86 ? 13.172 -1.176 -23.441 1.00 85.44 86 LEU A CA 1
ATOM 607 C C . LEU A 1 86 ? 11.805 -1.808 -23.713 1.00 85.44 86 LEU A C 1
ATOM 609 O O . LEU A 1 86 ? 10.927 -1.832 -22.850 1.00 85.44 86 LEU A O 1
ATOM 613 N N . ALA A 1 87 ? 11.660 -2.409 -24.892 1.00 86.50 87 ALA A N 1
ATOM 614 C CA . ALA A 1 87 ? 10.502 -3.224 -25.234 1.00 86.50 87 ALA A CA 1
ATOM 615 C C . ALA A 1 87 ? 10.653 -4.636 -24.642 1.00 86.50 87 ALA A C 1
ATOM 617 O O . ALA A 1 87 ? 11.322 -5.497 -25.215 1.00 86.50 87 ALA A O 1
ATOM 618 N N . ILE A 1 88 ? 10.029 -4.875 -23.487 1.00 86.00 88 ILE A N 1
ATOM 619 C CA . ILE A 1 88 ? 10.013 -6.181 -22.813 1.00 86.00 88 ILE A CA 1
ATOM 620 C C . ILE A 1 88 ? 8.576 -6.692 -22.794 1.00 86.00 88 ILE A C 1
ATOM 622 O O . ILE A 1 88 ? 7.686 -6.034 -22.257 1.00 86.00 88 ILE A O 1
ATOM 626 N N . ALA A 1 89 ? 8.345 -7.868 -23.378 1.00 87.25 89 ALA A N 1
ATOM 627 C CA . ALA A 1 89 ? 7.028 -8.484 -23.347 1.00 87.25 89 ALA A CA 1
ATOM 628 C C . ALA A 1 89 ? 6.687 -8.963 -21.917 1.00 87.25 89 ALA A C 1
ATOM 630 O O . ALA A 1 89 ? 7.562 -9.485 -21.217 1.00 87.25 89 ALA A O 1
ATOM 631 N N . PRO A 1 90 ? 5.427 -8.829 -21.464 1.00 88.25 90 PRO A N 1
ATOM 632 C CA . PRO A 1 90 ? 4.999 -9.375 -20.180 1.00 88.25 90 PRO A CA 1
ATOM 633 C C . PRO A 1 90 ? 5.349 -10.862 -20.052 1.00 88.25 90 PRO A C 1
ATOM 635 O O . PRO A 1 90 ? 5.097 -11.654 -20.959 1.00 88.25 90 PRO A O 1
ATOM 638 N N . GLY A 1 91 ? 5.954 -11.243 -18.930 1.00 86.62 91 GLY A N 1
ATOM 639 C CA . GLY A 1 91 ? 6.359 -12.616 -18.638 1.00 86.62 91 GLY A CA 1
ATOM 640 C C . GLY A 1 91 ? 7.612 -13.106 -19.373 1.00 86.62 91 GLY A C 1
ATOM 641 O O . GLY A 1 91 ? 8.022 -14.243 -19.152 1.00 86.62 91 GLY A O 1
ATOM 642 N N . SER A 1 92 ? 8.248 -12.290 -20.224 1.00 86.00 92 SER A N 1
ATOM 643 C CA . SER A 1 92 ? 9.392 -12.738 -21.034 1.00 86.00 92 SER A CA 1
ATOM 644 C C . SER A 1 92 ? 10.757 -12.536 -20.372 1.00 86.00 92 SER A C 1
ATOM 646 O O . SER A 1 92 ? 11.761 -13.017 -20.894 1.00 86.00 92 SER A O 1
ATOM 648 N N . ALA A 1 93 ? 10.829 -11.804 -19.258 1.00 85.81 93 ALA A N 1
ATOM 649 C CA . ALA A 1 93 ? 12.079 -11.495 -18.571 1.00 85.81 93 ALA A CA 1
ATOM 650 C C . ALA A 1 93 ? 11.891 -11.394 -17.054 1.00 85.81 93 ALA A C 1
ATOM 652 O O . ALA A 1 93 ? 10.784 -11.184 -16.554 1.00 85.81 93 ALA A O 1
ATOM 653 N N . ARG A 1 94 ? 13.005 -11.500 -16.323 1.00 85.69 94 ARG A N 1
ATOM 654 C CA . ARG A 1 94 ? 13.078 -11.171 -14.895 1.00 85.69 94 ARG A CA 1
ATOM 655 C C . ARG A 1 94 ? 13.766 -9.829 -14.689 1.00 85.69 94 ARG A C 1
ATOM 657 O O . ARG A 1 94 ? 14.732 -9.537 -15.389 1.00 85.69 94 ARG A O 1
ATOM 664 N N . MET A 1 95 ? 13.321 -9.053 -13.703 1.00 82.44 95 MET A N 1
ATOM 665 C CA . MET A 1 95 ? 13.870 -7.724 -13.407 1.00 82.44 95 MET A CA 1
ATOM 666 C C . MET A 1 95 ? 15.382 -7.770 -13.122 1.00 82.44 95 MET A C 1
ATOM 668 O O . MET A 1 95 ? 16.120 -6.911 -13.592 1.00 82.44 95 MET A O 1
ATOM 672 N N . GLU A 1 96 ? 15.869 -8.819 -12.453 1.00 77.31 96 GLU A N 1
ATOM 673 C CA . GLU A 1 96 ? 17.308 -9.041 -12.225 1.00 77.31 96 GLU A CA 1
ATOM 674 C C . GLU A 1 96 ? 18.102 -9.231 -13.525 1.00 77.31 96 GLU A C 1
ATOM 676 O O . GLU A 1 96 ? 19.224 -8.745 -13.647 1.00 77.31 96 GLU A O 1
ATOM 681 N N . ALA A 1 97 ? 17.516 -9.907 -14.519 1.00 75.06 97 ALA A N 1
ATOM 682 C CA . ALA A 1 97 ? 18.156 -10.102 -15.817 1.00 75.06 97 ALA A CA 1
ATOM 683 C C . ALA A 1 97 ? 18.237 -8.782 -16.599 1.00 75.06 97 ALA A C 1
ATOM 685 O O . ALA A 1 97 ? 19.241 -8.524 -17.259 1.00 75.06 97 ALA A O 1
ATOM 686 N N . VAL A 1 98 ? 17.221 -7.921 -16.470 1.00 71.31 98 VAL A N 1
ATOM 687 C CA . VAL A 1 98 ? 17.239 -6.560 -17.034 1.00 71.31 98 VAL A CA 1
ATOM 688 C C . VAL A 1 98 ? 18.302 -5.699 -16.345 1.00 71.31 98 VAL A C 1
ATOM 690 O O . VAL A 1 98 ? 18.989 -4.924 -17.003 1.00 71.31 98 VAL A O 1
ATOM 693 N N . ALA A 1 99 ? 18.493 -5.886 -15.036 1.00 63.03 99 ALA A N 1
ATOM 694 C CA . ALA A 1 99 ? 19.502 -5.190 -14.243 1.00 63.03 99 ALA A CA 1
ATOM 695 C C . ALA A 1 99 ? 20.951 -5.644 -14.512 1.00 63.03 99 ALA A C 1
ATOM 697 O O . ALA A 1 99 ? 21.890 -5.002 -14.035 1.00 63.03 99 ALA A O 1
ATOM 698 N N . GLY A 1 100 ? 21.163 -6.765 -15.212 1.00 55.59 100 GLY A N 1
ATOM 699 C CA . GLY A 1 100 ? 22.453 -7.448 -15.173 1.00 55.59 100 GLY A CA 1
ATOM 700 C C . GLY A 1 100 ? 22.760 -8.404 -16.317 1.00 55.59 100 GLY A C 1
ATOM 701 O O . GLY A 1 100 ? 23.328 -9.458 -16.045 1.00 55.59 100 GLY A O 1
ATOM 702 N N . ALA A 1 101 ? 22.472 -8.063 -17.576 1.00 44.00 101 ALA A N 1
ATOM 703 C CA . ALA A 1 101 ? 22.999 -8.834 -18.705 1.00 44.00 101 ALA A CA 1
ATOM 704 C C . ALA A 1 101 ? 24.549 -8.870 -18.661 1.00 44.00 101 ALA A C 1
ATOM 706 O O . ALA A 1 101 ? 25.195 -7.827 -18.830 1.00 44.00 101 ALA A O 1
ATOM 707 N N . PRO A 1 102 ? 25.193 -10.038 -18.454 1.00 37.38 102 PRO A N 1
ATOM 708 C CA . PRO A 1 102 ? 26.639 -10.145 -18.544 1.00 37.38 102 PRO A CA 1
ATOM 709 C C . PRO A 1 102 ? 27.005 -10.165 -20.031 1.00 37.38 102 PRO A C 1
ATOM 711 O O . PRO A 1 102 ? 26.904 -11.194 -20.689 1.00 37.38 102 PRO A O 1
ATOM 714 N N . GLY A 1 103 ? 27.387 -9.004 -20.568 1.00 45.09 103 GLY A N 1
ATOM 715 C CA . GLY A 1 103 ? 27.894 -8.878 -21.941 1.00 45.09 103 GLY A CA 1
ATOM 716 C C . GLY A 1 103 ? 27.200 -7.854 -22.843 1.00 45.09 103 GLY A C 1
ATOM 717 O O . GLY A 1 103 ? 27.593 -7.741 -23.998 1.00 45.09 103 GLY A O 1
ATOM 718 N N . GLY A 1 104 ? 26.229 -7.072 -22.360 1.00 43.22 104 GLY A N 1
ATOM 719 C CA . GLY A 1 104 ? 25.605 -6.043 -23.198 1.00 43.22 104 GLY A CA 1
ATOM 720 C C . GLY A 1 104 ? 24.676 -5.105 -22.438 1.00 43.22 104 GLY A C 1
ATOM 721 O O . GLY A 1 104 ? 23.475 -5.334 -22.407 1.00 43.22 104 GLY A O 1
ATOM 722 N N . GLY A 1 105 ? 25.235 -4.046 -21.848 1.00 45.16 105 GLY A N 1
ATOM 723 C CA . GLY A 1 105 ? 24.478 -2.914 -21.304 1.00 45.16 105 GLY A CA 1
ATOM 724 C C . GLY A 1 105 ? 24.941 -2.502 -19.910 1.00 45.16 105 GLY A C 1
ATOM 725 O O . GLY A 1 105 ? 24.609 -3.145 -18.922 1.00 45.16 105 GLY A O 1
ATOM 726 N N . SER A 1 106 ? 25.683 -1.398 -19.820 1.00 51.22 106 SER A N 1
ATOM 727 C CA . SER A 1 106 ? 26.156 -0.785 -18.569 1.00 51.22 106 SER A CA 1
ATOM 728 C C . SER A 1 106 ? 25.043 -0.089 -17.769 1.00 51.22 106 SER A C 1
ATOM 730 O O . SER A 1 106 ? 25.331 0.869 -17.063 1.00 51.22 106 SER A O 1
ATOM 732 N N . GLY A 1 107 ? 23.781 -0.498 -17.904 1.00 59.00 107 GLY A N 1
ATOM 733 C CA . GLY A 1 107 ? 22.643 0.270 -17.406 1.00 59.00 107 GLY A CA 1
ATOM 734 C C . GLY A 1 107 ? 22.535 0.307 -15.882 1.00 59.00 107 GLY A C 1
ATOM 735 O O . GLY A 1 107 ? 22.795 -0.685 -15.199 1.00 59.00 107 GLY A O 1
ATOM 736 N N . LEU A 1 108 ? 22.138 1.457 -15.332 1.00 66.06 108 LEU A N 1
ATOM 737 C CA . LEU A 1 108 ? 21.772 1.571 -13.919 1.00 66.06 108 LEU A CA 1
ATOM 738 C C . LEU A 1 108 ? 20.386 0.952 -13.725 1.00 66.06 108 LEU A C 1
ATOM 740 O O . LEU A 1 108 ? 19.443 1.360 -14.398 1.00 66.06 108 LEU A O 1
ATOM 744 N N . CYS A 1 109 ? 20.248 0.031 -12.770 1.00 72.81 109 CYS A N 1
ATOM 745 C CA . CYS A 1 109 ? 18.942 -0.454 -12.336 1.00 72.81 109 CYS A CA 1
ATOM 746 C C . CYS A 1 109 ? 18.686 -0.053 -10.884 1.00 72.81 109 CYS A C 1
ATOM 748 O O . CYS A 1 109 ? 19.444 -0.417 -9.987 1.00 72.81 109 CYS A O 1
ATOM 750 N N . LEU A 1 110 ? 17.604 0.684 -10.659 1.00 85.56 110 LEU A N 1
ATOM 751 C CA . LEU A 1 110 ? 17.060 0.991 -9.342 1.00 85.56 110 LEU A CA 1
ATOM 752 C C . LEU A 1 110 ? 15.819 0.130 -9.127 1.00 85.56 110 LEU A C 1
ATOM 754 O O . LEU A 1 110 ? 15.092 -0.150 -10.078 1.00 85.56 110 LEU A O 1
ATOM 758 N N . ALA A 1 111 ? 15.572 -0.288 -7.893 1.00 88.50 111 ALA A N 1
ATOM 759 C CA . ALA A 1 111 ? 14.428 -1.119 -7.556 1.00 88.50 111 ALA A CA 1
ATOM 760 C C . ALA A 1 111 ? 13.903 -0.759 -6.170 1.00 88.50 111 ALA A C 1
ATOM 762 O O . ALA A 1 111 ? 14.682 -0.626 -5.228 1.00 88.50 111 ALA A O 1
ATOM 763 N N . GLU A 1 112 ? 12.587 -0.650 -6.053 1.00 90.88 112 GLU A N 1
ATOM 764 C CA . GLU A 1 112 ? 11.874 -0.454 -4.801 1.00 90.88 112 GLU A CA 1
ATOM 765 C C . GLU A 1 112 ? 10.764 -1.503 -4.668 1.00 90.88 112 GLU A C 1
ATOM 767 O O . GLU A 1 112 ? 9.931 -1.657 -5.569 1.00 90.88 112 GLU A O 1
ATOM 772 N N . PRO A 1 113 ? 10.736 -2.260 -3.560 1.00 90.62 113 PRO A N 1
ATOM 773 C CA . PRO A 1 113 ? 9.693 -3.245 -3.339 1.00 90.62 113 PRO A CA 1
ATOM 774 C C . PRO A 1 113 ? 8.354 -2.568 -3.039 1.00 90.62 113 PRO A C 1
ATOM 776 O O . PRO A 1 113 ? 8.290 -1.618 -2.260 1.00 90.62 113 PRO A O 1
ATOM 779 N N . ILE A 1 114 ? 7.280 -3.131 -3.589 1.00 91.00 114 ILE A N 1
ATOM 780 C CA . ILE A 1 114 ? 5.890 -2.831 -3.235 1.00 91.00 114 ILE A CA 1
ATOM 781 C C . ILE A 1 114 ? 5.507 -3.799 -2.113 1.00 91.00 114 ILE A C 1
ATOM 783 O O . ILE A 1 114 ? 5.158 -4.962 -2.337 1.00 91.00 114 ILE A O 1
ATOM 787 N N . ALA A 1 115 ? 5.634 -3.325 -0.880 1.00 84.00 115 ALA A N 1
ATOM 788 C CA . ALA A 1 115 ? 5.477 -4.105 0.336 1.00 84.00 115 ALA A CA 1
ATOM 789 C C . ALA A 1 115 ? 3.997 -4.179 0.756 1.00 84.00 115 ALA A C 1
ATOM 791 O O . ALA A 1 115 ? 3.587 -3.611 1.766 1.00 84.00 115 ALA A O 1
ATOM 792 N N . THR A 1 116 ? 3.186 -4.879 -0.030 1.00 80.25 116 THR A N 1
ATOM 793 C CA . THR A 1 116 ? 1.797 -5.256 0.298 1.00 80.25 116 THR A CA 1
ATOM 794 C C . THR A 1 116 ? 1.625 -6.774 0.230 1.00 80.25 116 THR A C 1
ATOM 796 O O . THR A 1 116 ? 2.552 -7.474 -0.179 1.00 80.25 116 THR A O 1
ATOM 799 N N . ARG A 1 117 ? 0.429 -7.288 0.551 1.00 75.38 117 ARG A N 1
ATOM 800 C CA . ARG A 1 117 ? 0.047 -8.705 0.387 1.00 75.38 117 ARG A CA 1
ATOM 801 C C . ARG A 1 117 ? 0.381 -9.269 -0.986 1.00 75.38 117 ARG A C 1
ATOM 803 O O . ARG A 1 117 ? 0.909 -10.376 -1.110 1.00 75.38 117 ARG A O 1
ATOM 810 N N . THR A 1 118 ? 0.054 -8.508 -2.026 1.00 72.44 118 THR A N 1
ATOM 811 C CA . THR A 1 118 ? 0.233 -8.925 -3.418 1.00 72.44 118 THR A CA 1
ATOM 812 C C . THR A 1 118 ? 1.706 -9.161 -3.727 1.00 72.44 118 THR A C 1
ATOM 814 O O . THR A 1 118 ? 2.022 -10.132 -4.414 1.00 72.44 118 THR A O 1
ATOM 817 N N . ARG A 1 119 ? 2.584 -8.361 -3.100 1.00 77.81 119 ARG A N 1
ATOM 818 C CA . ARG A 1 119 ? 4.040 -8.312 -3.274 1.00 77.81 119 ARG A CA 1
ATOM 819 C C . ARG A 1 119 ? 4.434 -8.105 -4.740 1.00 77.81 119 ARG A C 1
ATOM 821 O O . ARG A 1 119 ? 4.177 -8.937 -5.603 1.00 77.81 119 ARG A O 1
ATOM 828 N N . GLY A 1 120 ? 5.085 -6.984 -5.017 1.00 87.69 120 GLY A N 1
ATOM 829 C CA . GLY A 1 120 ? 5.612 -6.667 -6.343 1.00 87.69 120 GLY A CA 1
ATOM 830 C C . GLY A 1 120 ? 6.898 -5.864 -6.244 1.00 87.69 120 GLY A C 1
ATOM 831 O O . GLY A 1 120 ? 7.309 -5.466 -5.153 1.00 87.69 120 GLY A O 1
ATOM 832 N N . LEU A 1 121 ? 7.526 -5.613 -7.384 1.00 91.44 121 LEU A N 1
ATOM 833 C CA . LEU A 1 121 ? 8.718 -4.782 -7.494 1.00 91.44 121 LEU A CA 1
ATOM 834 C C . LEU A 1 121 ? 8.469 -3.683 -8.522 1.00 91.44 121 LEU A C 1
ATOM 836 O O . LEU A 1 121 ? 7.977 -3.954 -9.618 1.00 91.44 121 LEU A O 1
ATOM 840 N N . LEU A 1 122 ? 8.830 -2.453 -8.167 1.00 92.56 122 LEU A N 1
ATOM 841 C CA . LEU A 1 122 ? 8.881 -1.325 -9.084 1.00 92.56 122 LEU A CA 1
ATOM 842 C C . LEU A 1 122 ? 10.348 -0.990 -9.345 1.00 92.56 122 LEU A C 1
ATOM 844 O O . LEU A 1 122 ? 11.117 -0.801 -8.406 1.00 92.56 122 LEU A O 1
ATOM 848 N N . GLY A 1 123 ? 10.747 -0.923 -10.607 1.00 90.38 123 GLY A N 1
ATOM 849 C CA . GLY A 1 123 ? 12.127 -0.678 -11.002 1.00 90.38 123 GLY A CA 1
ATOM 850 C C . GLY A 1 123 ? 12.267 0.426 -12.037 1.00 90.38 123 GLY A C 1
ATOM 851 O O . GLY A 1 123 ? 11.334 0.731 -12.776 1.00 90.38 123 GLY A O 1
ATOM 852 N N . LEU A 1 124 ? 13.462 1.003 -12.100 1.00 90.38 124 LEU A N 1
ATOM 853 C CA . LEU A 1 124 ? 13.914 1.881 -13.174 1.00 90.38 124 LEU A CA 1
ATOM 854 C C . LEU A 1 124 ? 15.176 1.285 -13.777 1.00 90.38 124 LEU A C 1
ATOM 856 O O . LEU A 1 124 ? 16.126 1.029 -13.043 1.00 90.38 124 LEU A O 1
ATOM 860 N N . ALA A 1 125 ? 15.200 1.113 -15.091 1.00 87.06 125 ALA A N 1
ATOM 861 C CA . ALA A 1 125 ? 16.388 0.748 -15.847 1.00 87.06 125 ALA A CA 1
ATOM 862 C C . ALA A 1 125 ? 16.777 1.907 -16.773 1.00 87.06 125 ALA A C 1
ATOM 864 O O . ALA A 1 125 ? 15.962 2.353 -17.577 1.00 87.06 125 ALA A O 1
ATOM 865 N N . ASP A 1 126 ? 18.010 2.391 -16.653 1.00 83.56 126 ASP A N 1
ATOM 866 C CA . ASP A 1 126 ? 18.596 3.411 -17.525 1.00 83.56 126 ASP A CA 1
ATOM 867 C C . ASP A 1 126 ? 19.535 2.758 -18.536 1.00 83.56 126 ASP A C 1
ATOM 869 O O . ASP A 1 126 ? 20.579 2.228 -18.154 1.00 83.56 126 ASP A O 1
ATOM 873 N N . ALA A 1 127 ? 19.187 2.822 -19.820 1.00 78.19 127 ALA A N 1
ATOM 874 C CA . ALA A 1 127 ? 20.018 2.283 -20.894 1.00 78.19 127 ALA A CA 1
ATOM 875 C C . ALA A 1 127 ? 21.273 3.135 -21.163 1.00 78.19 127 ALA A C 1
ATOM 877 O O . ALA A 1 127 ? 22.269 2.618 -21.677 1.00 78.19 127 ALA A O 1
ATOM 878 N N . SER A 1 128 ? 21.249 4.425 -20.806 1.00 74.62 128 SER A N 1
ATOM 879 C CA . SER A 1 128 ? 22.345 5.358 -21.086 1.00 74.62 128 SER A CA 1
ATOM 880 C C . SER A 1 128 ? 23.517 5.196 -20.119 1.00 74.62 128 SER A C 1
ATOM 882 O O . SER A 1 128 ? 24.669 5.398 -20.513 1.00 74.62 128 SER A O 1
ATOM 884 N N . ALA A 1 129 ? 23.225 4.837 -18.864 1.00 71.00 129 ALA A N 1
ATOM 885 C CA . ALA A 1 129 ? 24.165 4.798 -17.747 1.00 71.00 129 ALA A CA 1
ATOM 886 C C . ALA A 1 129 ? 24.879 6.136 -17.474 1.00 71.00 129 ALA A C 1
ATOM 888 O O . ALA A 1 129 ? 25.984 6.156 -16.929 1.00 71.00 129 ALA A O 1
ATOM 889 N N . ARG A 1 130 ? 24.277 7.263 -17.879 1.00 76.00 130 ARG A N 1
ATOM 890 C CA . ARG A 1 130 ? 24.885 8.608 -17.806 1.00 76.00 130 ARG A CA 1
ATOM 891 C C . ARG A 1 130 ? 24.344 9.465 -16.667 1.00 76.00 130 ARG A C 1
ATOM 893 O O . ARG A 1 130 ? 24.695 10.640 -16.563 1.00 76.00 130 ARG A O 1
ATOM 900 N N . LEU A 1 131 ? 23.490 8.901 -15.820 1.00 79.56 131 LEU A N 1
ATOM 901 C CA . LEU A 1 131 ? 22.888 9.631 -14.713 1.00 79.56 131 LEU A CA 1
ATOM 902 C C . LEU A 1 131 ? 23.951 10.129 -13.725 1.00 79.56 131 LEU A C 1
ATOM 904 O O . LEU A 1 131 ? 24.773 9.369 -13.212 1.00 79.56 131 LEU A O 1
ATOM 908 N N . SER A 1 132 ? 23.900 11.428 -13.430 1.00 85.25 132 SER A N 1
ATOM 909 C CA . SER A 1 132 ? 24.694 12.030 -12.361 1.00 85.25 132 SER A CA 1
ATOM 910 C C . SER A 1 132 ? 24.206 11.550 -10.993 1.00 85.25 132 SER A C 1
ATOM 912 O O . SER A 1 132 ? 23.064 11.114 -10.843 1.00 85.25 132 SER A O 1
ATOM 914 N N . HIS A 1 133 ? 25.032 11.706 -9.956 1.00 81.94 133 HIS A N 1
ATOM 915 C CA . HIS A 1 133 ? 24.638 11.358 -8.587 1.00 81.94 133 HIS A CA 1
ATOM 916 C C . HIS A 1 133 ? 23.322 12.036 -8.154 1.00 81.94 133 HIS A C 1
ATOM 918 O O . HIS A 1 133 ? 22.439 11.377 -7.608 1.00 81.94 133 HIS A O 1
ATOM 924 N N . GLY A 1 134 ? 23.157 13.329 -8.456 1.00 85.38 134 GLY A N 1
ATOM 925 C CA . GLY A 1 134 ? 21.915 14.056 -8.171 1.00 85.38 134 GLY A CA 1
ATOM 926 C C . GLY A 1 134 ? 20.710 13.509 -8.944 1.00 85.38 134 GLY A C 1
ATOM 927 O O . GLY A 1 134 ? 19.624 13.394 -8.380 1.00 85.38 134 GLY A O 1
ATOM 928 N N . GLY A 1 135 ? 20.909 13.096 -10.201 1.00 86.62 135 GLY A N 1
ATOM 929 C CA . GLY A 1 135 ? 19.876 12.433 -11.001 1.00 86.62 135 GLY A CA 1
ATOM 930 C C . GLY A 1 135 ? 19.432 11.101 -10.393 1.00 86.62 135 GLY A C 1
ATOM 931 O O . GLY A 1 135 ? 18.236 10.855 -10.265 1.00 86.62 135 GLY A O 1
ATOM 932 N N . ILE A 1 136 ? 20.380 10.279 -9.931 1.00 85.75 136 ILE A N 1
ATOM 933 C CA . ILE A 1 136 ? 20.091 8.999 -9.264 1.00 85.75 136 ILE A CA 1
ATOM 934 C C . ILE A 1 136 ? 19.273 9.215 -7.986 1.00 85.75 136 ILE A C 1
ATOM 936 O O . ILE A 1 136 ? 18.269 8.538 -7.781 1.00 85.75 136 ILE A O 1
ATOM 940 N N . VAL A 1 137 ? 19.673 10.163 -7.132 1.00 89.00 137 VAL A N 1
ATOM 941 C CA . VAL A 1 137 ? 18.961 10.466 -5.876 1.00 89.00 137 VAL A CA 1
ATOM 942 C C . VAL A 1 137 ? 17.539 10.972 -6.142 1.00 89.00 137 VAL A C 1
ATOM 944 O O . VAL A 1 137 ? 16.601 10.564 -5.449 1.00 89.00 137 VAL A O 1
ATOM 947 N N . SER A 1 138 ? 17.362 11.820 -7.159 1.00 90.62 138 SER A N 1
ATOM 948 C CA . SER A 1 138 ? 16.042 12.310 -7.572 1.00 90.62 138 SER A CA 1
ATOM 949 C C . SER A 1 138 ? 15.142 11.160 -8.040 1.00 90.62 138 SER A C 1
ATOM 951 O O . SER A 1 138 ? 14.036 10.988 -7.525 1.00 90.62 138 SER A O 1
ATOM 953 N N . LEU A 1 139 ? 15.650 10.300 -8.931 1.00 90.50 139 LEU A N 1
ATOM 954 C CA . LEU A 1 139 ? 14.912 9.141 -9.440 1.00 90.50 139 LEU A CA 1
ATOM 955 C C . LEU A 1 139 ? 14.570 8.132 -8.343 1.00 90.50 139 LEU A C 1
ATOM 957 O O . LEU A 1 139 ? 13.449 7.639 -8.309 1.00 90.50 139 LEU A O 1
ATOM 961 N N . LEU A 1 140 ? 15.496 7.855 -7.421 1.00 91.62 140 LEU A N 1
ATOM 962 C CA . LEU A 1 140 ? 15.232 7.011 -6.253 1.00 91.62 140 LEU A CA 1
ATOM 963 C C . LEU A 1 140 ? 14.102 7.570 -5.384 1.00 91.62 140 LEU A C 1
ATOM 965 O O . LEU A 1 140 ? 13.259 6.811 -4.913 1.00 91.62 140 LEU A O 1
ATOM 969 N N . SER A 1 141 ? 14.069 8.887 -5.175 1.00 92.75 141 SER A N 1
ATOM 970 C CA . SER A 1 141 ? 12.997 9.530 -4.408 1.00 92.75 141 SER A CA 1
ATOM 971 C C . SER A 1 141 ? 11.651 9.379 -5.119 1.00 92.75 141 SER A C 1
ATOM 973 O O . SER A 1 141 ? 10.683 8.937 -4.505 1.00 92.75 141 S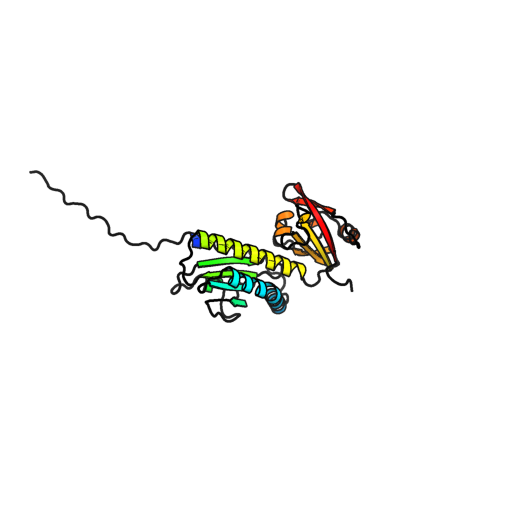ER A O 1
ATOM 975 N N . LEU A 1 142 ? 11.611 9.644 -6.430 1.00 94.19 142 LEU A N 1
ATOM 976 C CA . LEU A 1 142 ? 10.418 9.465 -7.264 1.00 94.19 142 LEU A CA 1
ATOM 977 C C . LEU A 1 142 ? 9.920 8.013 -7.245 1.00 94.19 142 LEU A C 1
ATOM 979 O O . LEU A 1 142 ? 8.728 7.756 -7.074 1.00 94.19 142 LEU A O 1
ATOM 983 N N . LEU A 1 143 ? 10.847 7.063 -7.379 1.00 94.19 143 LEU A N 1
ATOM 984 C CA . LEU A 1 143 ? 10.584 5.630 -7.358 1.00 94.19 143 LEU A CA 1
ATOM 985 C C . LEU A 1 143 ? 9.973 5.197 -6.018 1.00 94.19 143 LEU A C 1
ATOM 987 O O . LEU A 1 143 ? 8.936 4.534 -6.002 1.00 94.19 143 LEU A O 1
ATOM 991 N N . ARG A 1 144 ? 10.560 5.633 -4.895 1.00 93.06 144 ARG A N 1
ATOM 992 C CA . ARG A 1 144 ? 10.057 5.357 -3.538 1.00 93.06 144 ARG A CA 1
ATOM 993 C C . ARG A 1 144 ? 8.673 5.936 -3.302 1.00 93.06 144 ARG A C 1
ATOM 995 O O . ARG A 1 144 ? 7.789 5.216 -2.846 1.00 93.06 144 ARG A O 1
ATOM 1002 N N . THR A 1 145 ? 8.472 7.210 -3.633 1.00 93.50 145 THR A N 1
ATOM 1003 C CA . THR A 1 145 ? 7.167 7.864 -3.488 1.00 93.50 145 THR A CA 1
ATOM 1004 C C . THR A 1 145 ? 6.112 7.167 -4.344 1.00 93.50 145 THR A C 1
ATOM 1006 O O . THR A 1 145 ? 4.998 6.939 -3.882 1.00 93.50 145 THR A O 1
ATOM 1009 N N . THR A 1 146 ? 6.461 6.751 -5.564 1.00 95.94 146 THR A N 1
ATOM 1010 C CA . THR A 1 146 ? 5.541 6.004 -6.432 1.00 95.94 146 THR A CA 1
ATOM 1011 C C . THR A 1 146 ? 5.181 4.650 -5.824 1.00 95.94 146 THR A C 1
ATOM 1013 O O . THR A 1 146 ? 4.003 4.301 -5.783 1.00 95.94 146 THR A O 1
ATOM 1016 N N . ALA A 1 147 ? 6.157 3.904 -5.298 1.00 93.88 147 ALA A N 1
ATOM 1017 C CA . ALA A 1 147 ? 5.892 2.642 -4.610 1.00 93.88 147 ALA A CA 1
ATOM 1018 C C . ALA A 1 147 ? 4.961 2.840 -3.398 1.00 93.88 147 ALA A C 1
ATOM 1020 O O . ALA A 1 147 ? 4.011 2.080 -3.232 1.00 93.88 147 ALA A O 1
ATOM 1021 N N . GLU A 1 148 ? 5.161 3.893 -2.601 1.00 92.81 148 GLU A N 1
ATOM 1022 C CA . GLU A 1 148 ? 4.286 4.245 -1.471 1.00 92.81 148 GLU A CA 1
ATOM 1023 C C . GLU A 1 148 ? 2.842 4.547 -1.910 1.00 92.81 148 GLU A C 1
ATOM 1025 O O . GLU A 1 148 ? 1.895 4.053 -1.293 1.00 92.81 148 GLU A O 1
ATOM 1030 N N . LEU A 1 149 ? 2.659 5.280 -3.014 1.00 94.06 149 LEU A N 1
ATOM 1031 C CA . LEU A 1 149 ? 1.336 5.544 -3.592 1.00 94.06 149 LEU A CA 1
ATOM 1032 C C . LEU A 1 149 ? 0.649 4.262 -4.081 1.00 94.06 149 LEU A C 1
ATOM 1034 O O . LEU A 1 149 ? -0.546 4.075 -3.847 1.00 94.06 149 LEU A O 1
ATOM 1038 N N . ILE A 1 150 ? 1.399 3.372 -4.736 1.00 95.06 150 ILE A N 1
ATOM 1039 C CA . ILE A 1 150 ? 0.893 2.069 -5.183 1.00 95.06 150 ILE A CA 1
ATOM 1040 C C . ILE A 1 150 ? 0.457 1.232 -3.978 1.00 95.06 150 ILE A C 1
ATOM 1042 O O . ILE A 1 150 ? -0.639 0.676 -3.975 1.00 95.06 150 ILE A O 1
ATOM 1046 N N . GLU A 1 151 ? 1.279 1.163 -2.930 1.00 94.00 151 GLU A N 1
ATOM 1047 C CA . GLU A 1 151 ? 0.954 0.421 -1.710 1.00 94.00 151 GLU A CA 1
ATOM 1048 C C . GLU A 1 151 ? -0.299 0.946 -1.017 1.00 94.00 151 GLU A C 1
ATOM 1050 O O . GLU A 1 151 ? -1.113 0.146 -0.554 1.00 94.00 151 GLU A O 1
ATOM 1055 N N . HIS A 1 152 ? -0.467 2.269 -0.954 1.00 94.25 152 HIS A N 1
ATOM 1056 C CA . HIS A 1 152 ? -1.677 2.881 -0.417 1.00 94.25 152 HIS A CA 1
ATOM 1057 C C . HIS A 1 152 ? -2.915 2.404 -1.191 1.00 94.25 152 HIS A C 1
ATOM 1059 O O . HIS A 1 152 ? -3.849 1.897 -0.576 1.00 94.25 152 HIS A O 1
ATOM 1065 N N . ARG A 1 153 ? -2.895 2.454 -2.532 1.00 92.94 153 ARG A N 1
ATOM 1066 C CA . ARG A 1 153 ? -4.026 2.016 -3.375 1.00 92.94 153 ARG A CA 1
ATOM 1067 C C . ARG A 1 153 ? -4.311 0.519 -3.288 1.00 92.94 153 ARG A C 1
ATOM 1069 O O . ARG A 1 153 ? -5.471 0.129 -3.182 1.00 92.94 153 ARG A O 1
ATOM 1076 N N . LEU A 1 154 ? -3.274 -0.317 -3.288 1.00 92.69 154 LEU A N 1
ATOM 1077 C CA . LEU A 1 154 ? -3.422 -1.766 -3.103 1.00 92.69 154 LEU A CA 1
ATOM 1078 C C . LEU A 1 154 ? -3.987 -2.112 -1.719 1.00 92.69 154 LEU A C 1
ATOM 1080 O O . LEU A 1 154 ? -4.738 -3.070 -1.576 1.00 92.69 154 LEU A O 1
ATOM 1084 N N . THR A 1 155 ? -3.630 -1.338 -0.693 1.00 93.31 155 THR A N 1
ATOM 1085 C CA . THR A 1 155 ? -4.157 -1.529 0.664 1.00 93.31 155 THR A CA 1
ATOM 1086 C C . THR A 1 155 ? -5.616 -1.090 0.747 1.00 93.31 155 THR A C 1
ATOM 1088 O O . THR A 1 155 ? -6.443 -1.828 1.268 1.00 93.31 155 THR A O 1
ATOM 1091 N N . GLU A 1 156 ? -5.943 0.081 0.200 1.00 91.75 156 GLU A N 1
ATOM 1092 C CA . GLU A 1 156 ? -7.299 0.647 0.174 1.00 91.75 156 GLU A CA 1
ATOM 1093 C C . GLU A 1 156 ? -8.305 -0.268 -0.536 1.00 91.75 156 GLU A C 1
ATOM 1095 O O . GLU A 1 156 ? -9.463 -0.352 -0.137 1.00 91.75 156 GLU A O 1
ATOM 1100 N N . THR A 1 157 ? -7.847 -0.989 -1.558 1.00 90.38 157 THR A N 1
ATOM 1101 C CA . THR A 1 157 ? -8.676 -1.873 -2.389 1.00 90.38 157 THR A CA 1
ATOM 1102 C C . THR A 1 157 ? -8.499 -3.355 -2.057 1.00 90.38 157 THR A C 1
ATOM 1104 O O . THR A 1 157 ? -8.861 -4.219 -2.860 1.00 90.38 157 THR A O 1
ATOM 1107 N N . ALA A 1 158 ? -7.961 -3.660 -0.871 1.00 89.06 158 ALA A N 1
ATOM 1108 C CA . ALA A 1 158 ? -7.689 -5.024 -0.443 1.00 89.06 158 ALA A CA 1
ATOM 1109 C C . ALA A 1 158 ? -8.966 -5.896 -0.485 1.00 89.06 158 ALA A C 1
ATOM 1111 O O . ALA A 1 158 ? -9.949 -5.589 0.203 1.00 89.06 158 ALA A O 1
ATOM 1112 N N . PRO A 1 159 ? -8.967 -7.006 -1.252 1.00 85.69 159 PRO A N 1
ATOM 1113 C CA . PRO A 1 159 ? -10.123 -7.893 -1.349 1.00 85.69 159 PRO A CA 1
ATOM 1114 C C . PRO A 1 159 ? -10.541 -8.453 0.015 1.00 85.69 159 PRO A C 1
ATOM 1116 O O . PRO A 1 159 ? -9.695 -8.857 0.812 1.00 85.69 159 PRO A O 1
ATOM 1119 N N . GLY A 1 160 ? -11.851 -8.490 0.272 1.00 87.81 160 GLY A N 1
ATOM 1120 C CA . GLY A 1 160 ? -12.411 -8.947 1.551 1.00 87.81 160 GLY A CA 1
ATOM 1121 C C . GLY A 1 160 ? -12.323 -7.923 2.690 1.00 87.81 160 GLY A C 1
ATOM 1122 O O . GLY A 1 160 ? -12.728 -8.231 3.808 1.00 87.81 160 GLY A O 1
ATOM 1123 N N . GLY A 1 161 ? -11.817 -6.713 2.426 1.00 89.81 161 GLY A N 1
ATOM 1124 C CA . GLY A 1 161 ? -11.770 -5.622 3.395 1.00 89.81 161 GLY A CA 1
ATOM 1125 C C . GLY A 1 161 ? -13.153 -5.188 3.871 1.00 89.81 161 GLY A C 1
ATOM 1126 O O . GLY A 1 161 ? -14.023 -4.855 3.069 1.00 89.81 161 GLY A O 1
ATOM 1127 N N . CYS A 1 162 ? -13.339 -5.138 5.189 1.00 91.69 162 CYS A N 1
ATOM 1128 C CA . CYS A 1 162 ? -14.562 -4.632 5.807 1.00 91.69 162 CYS A CA 1
ATOM 1129 C C . CYS A 1 162 ? -14.338 -3.260 6.448 1.00 91.69 162 CYS A C 1
ATOM 1131 O O . CYS A 1 162 ? -15.146 -2.344 6.272 1.00 91.69 162 CYS A O 1
ATOM 1133 N N . ILE A 1 163 ? -13.237 -3.106 7.189 1.00 93.38 163 ILE A N 1
ATOM 1134 C CA . ILE A 1 163 ? -12.940 -1.899 7.967 1.00 93.38 163 ILE A CA 1
ATOM 1135 C C . ILE A 1 163 ? -11.518 -1.424 7.685 1.00 93.38 163 ILE A C 1
ATOM 1137 O O . ILE A 1 163 ? -10.568 -2.199 7.761 1.00 93.38 163 ILE A O 1
ATOM 1141 N N . ALA A 1 164 ? -11.386 -0.129 7.410 1.00 94.69 164 ALA A N 1
ATOM 1142 C CA . ALA A 1 164 ? -10.126 0.579 7.278 1.00 94.69 164 ALA A CA 1
ATOM 1143 C C . ALA A 1 164 ? -9.825 1.342 8.564 1.00 94.69 164 ALA A C 1
ATOM 1145 O O . ALA A 1 164 ? -10.678 2.047 9.109 1.00 94.69 164 ALA A O 1
ATOM 1146 N N . LEU A 1 165 ? -8.584 1.240 9.011 1.00 95.88 165 LEU A N 1
ATOM 1147 C CA . LEU A 1 165 ? -8.006 2.082 10.036 1.00 95.88 165 LEU A CA 1
ATOM 1148 C C . LEU A 1 165 ? -7.004 3.022 9.369 1.00 95.88 165 LEU A C 1
ATOM 1150 O O . LEU A 1 165 ? -5.959 2.597 8.876 1.00 95.88 165 LEU A O 1
ATOM 1154 N N . HIS A 1 166 ? -7.359 4.298 9.359 1.00 96.1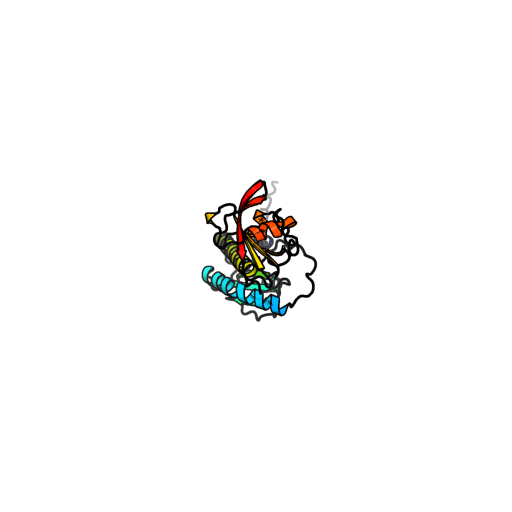9 166 HIS A N 1
ATOM 1155 C CA . HIS A 1 166 ? -6.538 5.398 8.875 1.00 96.19 166 HIS A CA 1
ATOM 1156 C C . HIS A 1 166 ? -5.812 5.981 10.074 1.00 96.19 166 HIS A C 1
ATOM 1158 O O . HIS A 1 166 ? -6.478 6.341 11.039 1.00 96.19 166 HIS A O 1
ATOM 1164 N N . LEU A 1 167 ? -4.489 6.061 10.062 1.00 96.50 167 LEU A N 1
ATOM 1165 C CA . LEU A 1 167 ? -3.719 6.481 11.227 1.00 96.50 167 LEU A CA 1
ATOM 1166 C C . LEU A 1 167 ? -2.533 7.363 10.857 1.00 96.50 167 LEU A C 1
ATOM 1168 O O . LEU A 1 167 ? -1.843 7.131 9.868 1.00 96.50 167 LEU A O 1
ATOM 1172 N N . HIS A 1 168 ? -2.278 8.380 11.670 1.00 96.44 168 HIS A N 1
ATOM 1173 C CA . HIS A 1 168 ? -1.142 9.269 11.477 1.00 96.44 168 HIS A CA 1
ATOM 1174 C C . HIS A 1 168 ? -0.771 9.977 12.787 1.00 96.44 168 HIS A C 1
ATOM 1176 O O . HIS A 1 168 ? -1.629 10.223 13.632 1.00 96.44 168 HIS A O 1
ATOM 1182 N N . SER A 1 169 ? 0.503 10.336 12.963 1.00 95.12 169 SER A N 1
ATOM 1183 C CA . SER A 1 169 ? 0.951 11.167 14.100 1.00 95.12 169 SER A CA 1
ATOM 1184 C C . SER A 1 169 ? 0.507 12.629 13.980 1.00 95.12 169 SER A C 1
ATOM 1186 O O . SER A 1 169 ? 0.379 13.333 14.974 1.00 95.12 169 SER A O 1
ATOM 1188 N N . HIS A 1 170 ? 0.242 13.059 12.750 1.00 93.88 170 HIS A N 1
ATOM 1189 C CA . HIS A 1 170 ? -0.230 14.389 12.373 1.00 93.88 170 HIS A CA 1
ATOM 1190 C C . HIS A 1 170 ? -1.654 14.266 11.805 1.00 93.88 170 HIS A C 1
ATOM 1192 O O . HIS A 1 170 ? -1.792 13.786 10.673 1.00 93.88 170 HIS A O 1
ATOM 1198 N N . PRO A 1 171 ? -2.707 14.599 12.576 1.00 91.50 171 PRO A N 1
ATOM 1199 C CA . PRO A 1 171 ? -4.101 14.364 12.192 1.00 91.50 171 PRO A CA 1
ATOM 1200 C C . PRO A 1 171 ? -4.525 15.018 10.869 1.00 91.50 171 PRO A C 1
ATOM 1202 O O . PRO A 1 171 ? -5.412 14.509 10.192 1.00 91.50 171 PRO A O 1
ATOM 1205 N N . GLU A 1 172 ? -3.891 16.122 10.479 1.00 93.31 172 GLU A N 1
ATOM 1206 C CA . GLU A 1 172 ? -4.132 16.846 9.228 1.00 93.31 172 GLU A CA 1
ATOM 1207 C C . GLU A 1 172 ? -3.750 16.056 7.968 1.00 93.31 172 GLU A C 1
ATOM 1209 O O . GLU A 1 172 ? -4.197 16.397 6.875 1.00 93.31 172 GLU A O 1
ATOM 1214 N N . LEU A 1 173 ? -2.950 14.994 8.112 1.00 93.75 173 LEU A N 1
ATOM 1215 C CA . LEU A 1 173 ? -2.564 14.107 7.012 1.00 93.75 173 LEU A CA 1
ATOM 1216 C C . LEU A 1 173 ? -3.489 12.890 6.866 1.00 93.75 173 LEU A C 1
ATOM 1218 O O . LEU A 1 173 ? -3.328 12.118 5.919 1.00 93.75 173 LEU A O 1
ATOM 1222 N N . LEU A 1 174 ? -4.473 12.721 7.755 1.00 93.19 174 LEU A N 1
ATOM 1223 C CA . LEU A 1 174 ? -5.490 11.679 7.617 1.00 93.19 174 LEU A CA 1
ATOM 1224 C C . LEU A 1 174 ? -6.362 11.932 6.378 1.00 93.19 174 LEU A C 1
ATOM 1226 O O . LEU A 1 174 ? -6.807 13.048 6.117 1.00 93.19 174 LEU A O 1
ATOM 1230 N N . GLY A 1 175 ? -6.632 10.873 5.625 1.00 87.06 175 GLY A N 1
ATOM 1231 C CA . GLY A 1 175 ? -7.303 10.897 4.328 1.00 87.06 175 GLY A CA 1
ATOM 1232 C C . GLY A 1 175 ? -6.393 11.268 3.154 1.00 87.06 175 GLY 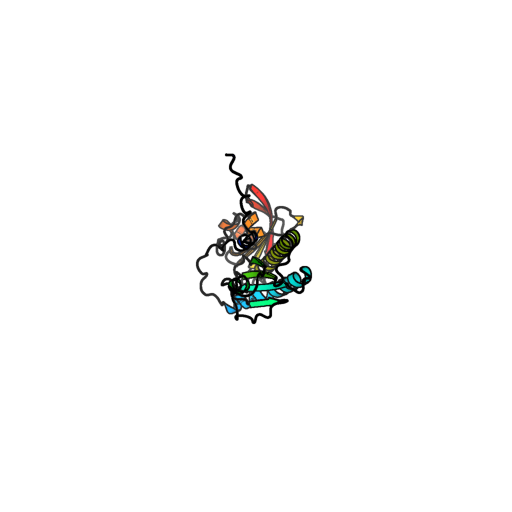A C 1
ATOM 1233 O O . GLY A 1 175 ? -6.874 11.359 2.025 1.00 87.06 175 GLY A O 1
ATOM 1234 N N . THR A 1 176 ? -5.098 11.492 3.391 1.00 90.50 176 THR A N 1
ATOM 1235 C CA . THR A 1 176 ? -4.109 11.684 2.321 1.00 90.50 176 THR A CA 1
ATOM 1236 C C . THR A 1 176 ? -3.363 10.377 2.038 1.00 90.50 176 THR A C 1
ATOM 1238 O O . THR A 1 176 ? -3.268 9.525 2.920 1.00 90.50 176 THR A O 1
ATOM 1241 N N . PRO A 1 177 ? -2.730 10.219 0.861 1.00 87.56 177 PRO A N 1
ATOM 1242 C CA . PRO A 1 177 ? -1.908 9.040 0.576 1.00 87.56 177 PRO A CA 1
ATOM 1243 C C . PRO A 1 177 ? -0.713 8.835 1.524 1.00 87.56 177 PRO A C 1
ATOM 1245 O O . PRO A 1 177 ? -0.129 7.755 1.537 1.00 87.56 177 PRO A O 1
ATOM 1248 N N . LEU A 1 178 ? -0.345 9.860 2.303 1.00 89.06 178 LEU A N 1
ATOM 1249 C CA . LEU A 1 178 ? 0.745 9.818 3.283 1.00 89.06 178 LEU A CA 1
ATOM 1250 C C . LEU A 1 178 ? 0.314 9.238 4.636 1.00 89.06 178 LEU A C 1
ATOM 1252 O O . LEU A 1 178 ? 1.132 9.131 5.545 1.00 89.06 178 LEU A O 1
ATOM 1256 N N . GLU A 1 179 ? -0.957 8.881 4.806 1.00 95.50 179 GLU A N 1
ATOM 1257 C CA . GLU A 1 179 ? -1.422 8.254 6.035 1.00 95.50 179 GLU A CA 1
ATOM 1258 C C . GLU A 1 179 ? -0.978 6.791 6.157 1.00 95.50 179 GLU A C 1
ATOM 1260 O O . GLU A 1 179 ? -0.679 6.096 5.181 1.00 95.50 179 GLU A O 1
ATOM 1265 N N . GLY A 1 180 ? -0.977 6.290 7.387 1.00 96.44 180 GLY A N 1
ATOM 1266 C CA . GLY A 1 180 ? -0.923 4.865 7.643 1.00 96.44 180 GLY A CA 1
ATOM 1267 C C . GLY A 1 180 ? -2.298 4.285 7.364 1.00 96.44 180 GLY A C 1
ATOM 1268 O O . GLY A 1 180 ? -3.290 4.753 7.914 1.00 96.44 180 GLY A O 1
ATOM 1269 N N . LEU A 1 181 ? -2.359 3.266 6.518 1.00 96.25 181 LEU A N 1
ATOM 1270 C CA . LEU A 1 181 ? -3.599 2.577 6.203 1.00 96.25 181 LEU A CA 1
ATOM 1271 C C . LEU A 1 181 ? -3.474 1.104 6.562 1.00 96.25 181 LEU A C 1
ATOM 1273 O O . LEU A 1 181 ? -2.493 0.446 6.202 1.00 96.25 181 LEU A O 1
ATOM 1277 N N . MET A 1 182 ? -4.481 0.595 7.261 1.00 96.06 182 MET A N 1
ATOM 1278 C CA . MET A 1 182 ? -4.641 -0.820 7.574 1.00 96.06 182 MET A CA 1
ATOM 1279 C C . MET A 1 182 ? -6.065 -1.248 7.261 1.00 96.06 182 MET A C 1
ATOM 1281 O O . MET A 1 182 ? -7.004 -0.517 7.558 1.00 96.06 182 MET A O 1
ATOM 1285 N N . VAL A 1 183 ? -6.231 -2.435 6.696 1.00 95.19 183 VAL A N 1
ATOM 1286 C CA . VAL A 1 183 ? -7.534 -2.994 6.334 1.00 95.19 183 VAL A CA 1
ATOM 1287 C C . VAL A 1 183 ? -7.727 -4.327 7.030 1.00 95.19 183 VAL A C 1
ATOM 1289 O O . VAL A 1 183 ? -6.857 -5.194 6.956 1.00 95.19 183 VAL A O 1
ATOM 1292 N N . PHE A 1 184 ? -8.872 -4.485 7.685 1.00 95.12 184 PHE A N 1
ATOM 1293 C CA . PHE A 1 184 ? -9.269 -5.675 8.429 1.00 95.12 184 PHE A CA 1
ATOM 1294 C C . PHE A 1 184 ? -10.500 -6.338 7.796 1.00 95.12 184 PHE A C 1
ATOM 1296 O O . PHE A 1 184 ? -11.357 -5.648 7.228 1.00 95.12 184 PHE A O 1
ATOM 1303 N N . ASP A 1 185 ? -10.585 -7.665 7.906 1.00 93.75 185 ASP A N 1
ATOM 1304 C CA . ASP A 1 185 ? -11.782 -8.445 7.555 1.00 93.75 185 ASP A CA 1
ATOM 1305 C C . ASP A 1 185 ? -12.897 -8.307 8.613 1.00 93.75 185 ASP A C 1
ATOM 1307 O O . ASP A 1 185 ? -12.793 -7.513 9.554 1.00 93.75 185 ASP A O 1
ATOM 1311 N N . ALA A 1 186 ? -13.996 -9.049 8.451 1.00 91.75 186 ALA A N 1
ATOM 1312 C CA . ALA A 1 186 ? -15.136 -9.017 9.369 1.00 91.75 186 ALA A CA 1
ATOM 1313 C C . ALA A 1 186 ? -14.790 -9.572 10.765 1.00 91.75 186 ALA A C 1
ATOM 1315 O O . ALA A 1 186 ? -15.379 -9.161 11.774 1.00 91.75 186 ALA A O 1
ATOM 1316 N N . GLU A 1 187 ? -13.802 -10.462 10.835 1.00 92.81 187 GLU A N 1
ATOM 1317 C CA . GLU A 1 187 ? -13.322 -11.136 12.038 1.00 92.81 187 GLU A CA 1
ATOM 1318 C C . GLU A 1 187 ? -12.234 -10.339 12.781 1.00 92.81 187 GLU A C 1
ATOM 1320 O O . GLU A 1 187 ? -11.842 -10.712 13.890 1.00 92.81 187 GLU A O 1
ATOM 1325 N N . GLY A 1 188 ? -11.767 -9.222 12.217 1.00 94.25 188 GLY A N 1
ATOM 1326 C CA . GLY A 1 188 ? -10.755 -8.360 12.824 1.00 94.25 188 GLY A CA 1
ATOM 1327 C C . GLY A 1 188 ? -9.323 -8.845 12.619 1.00 94.25 188 GLY A C 1
ATOM 1328 O O . GLY A 1 188 ? -8.450 -8.562 13.448 1.00 94.25 188 GLY A O 1
ATOM 1329 N N . ARG A 1 189 ? -9.067 -9.590 11.542 1.00 95.25 189 ARG A N 1
ATOM 1330 C CA . ARG A 1 189 ? -7.727 -10.000 11.107 1.00 95.25 189 ARG A CA 1
ATOM 1331 C C . ARG A 1 189 ? -7.189 -9.006 10.091 1.00 95.25 189 ARG A C 1
ATOM 1333 O O . ARG A 1 189 ? -7.917 -8.528 9.223 1.00 95.25 189 ARG A O 1
ATOM 1340 N N . LEU A 1 190 ? -5.900 -8.695 10.195 1.00 95.00 190 LEU A N 1
ATOM 1341 C CA . LEU A 1 190 ? -5.244 -7.778 9.271 1.00 95.00 190 LEU A CA 1
ATOM 1342 C C . LEU A 1 190 ? -5.179 -8.397 7.870 1.00 95.00 190 LEU A C 1
ATOM 1344 O O . LEU A 1 190 ? -4.513 -9.410 7.653 1.00 95.00 190 LEU A O 1
ATOM 1348 N N . LEU A 1 191 ? -5.833 -7.770 6.899 1.00 92.19 191 LEU A N 1
ATOM 1349 C CA . LEU A 1 191 ? -5.746 -8.162 5.498 1.00 92.19 191 LEU A CA 1
ATOM 1350 C C . LEU A 1 191 ? -4.607 -7.449 4.781 1.00 92.19 191 LEU A C 1
ATOM 1352 O O . LEU A 1 191 ? -3.850 -8.071 4.045 1.00 92.19 191 LEU A O 1
ATOM 1356 N N . ALA A 1 192 ? -4.476 -6.146 4.984 1.00 92.19 192 ALA A N 1
ATOM 1357 C CA . ALA A 1 192 ? -3.441 -5.372 4.324 1.00 92.19 192 ALA A CA 1
ATOM 1358 C C . ALA A 1 192 ? -3.013 -4.198 5.193 1.00 92.19 192 ALA A C 1
ATOM 1360 O O . ALA A 1 192 ? -3.792 -3.656 5.974 1.00 92.19 192 ALA A O 1
ATOM 1361 N N . SER A 1 193 ? -1.764 -3.786 5.029 1.00 94.69 193 SER A N 1
ATOM 1362 C CA . SER A 1 193 ? -1.256 -2.528 5.559 1.00 94.69 193 SER A CA 1
ATOM 1363 C C . SER A 1 193 ? -0.327 -1.897 4.534 1.00 94.69 193 SER A C 1
ATOM 1365 O O . SER A 1 193 ? 0.386 -2.614 3.825 1.00 94.69 193 SER A O 1
ATOM 1367 N N . ASN A 1 194 ? -0.295 -0.570 4.469 1.00 94.06 194 ASN A N 1
ATOM 1368 C CA . ASN A 1 194 ? 0.754 0.119 3.727 1.00 94.06 194 ASN A CA 1
ATOM 1369 C C . ASN A 1 194 ? 2.023 0.233 4.588 1.00 94.06 194 ASN A C 1
ATOM 1371 O O . ASN A 1 194 ? 2.005 0.019 5.809 1.00 94.06 194 ASN A O 1
ATOM 1375 N N . ARG A 1 195 ? 3.164 0.566 3.971 1.00 91.94 195 ARG A N 1
ATOM 1376 C CA . ARG A 1 195 ? 4.411 0.685 4.738 1.00 91.94 195 ARG A CA 1
ATOM 1377 C C . ARG A 1 195 ? 4.394 1.769 5.796 1.00 91.94 195 ARG A C 1
ATOM 1379 O O . ARG A 1 195 ? 5.111 1.630 6.785 1.00 91.94 195 ARG A O 1
ATOM 1386 N N . HIS A 1 196 ? 3.608 2.825 5.607 1.00 94.25 196 HIS A N 1
ATOM 1387 C CA . HIS A 1 196 ? 3.548 3.908 6.579 1.00 94.25 196 HIS A CA 1
ATOM 1388 C C . HIS A 1 196 ? 2.904 3.441 7.882 1.00 94.25 196 HIS A C 1
ATOM 1390 O O . HIS A 1 196 ? 3.498 3.621 8.939 1.00 94.25 196 HIS A O 1
ATOM 1396 N N . ALA A 1 197 ? 1.785 2.710 7.814 1.00 95.31 197 ALA A N 1
ATOM 1397 C CA . ALA A 1 197 ? 1.174 2.091 8.988 1.00 95.31 197 ALA A CA 1
ATOM 1398 C C . ALA A 1 197 ? 2.150 1.156 9.710 1.00 95.31 197 ALA A C 1
ATOM 1400 O O . ALA A 1 197 ? 2.322 1.259 10.924 1.00 95.31 197 ALA A O 1
ATOM 1401 N N . ARG A 1 198 ? 2.857 0.295 8.964 1.00 93.75 198 ARG A N 1
ATOM 1402 C CA . ARG A 1 198 ? 3.848 -0.610 9.565 1.00 93.75 198 ARG A CA 1
ATOM 1403 C C . ARG A 1 198 ? 4.990 0.132 10.251 1.00 93.75 198 ARG A C 1
ATOM 1405 O O . ARG A 1 198 ? 5.404 -0.276 11.328 1.00 93.75 198 ARG A O 1
ATOM 1412 N N . ARG A 1 199 ? 5.488 1.227 9.665 1.00 93.44 199 ARG A N 1
ATOM 1413 C CA . ARG A 1 199 ? 6.516 2.076 10.294 1.00 93.44 199 ARG A CA 1
ATOM 1414 C C . ARG A 1 199 ? 5.989 2.738 11.567 1.00 93.44 199 ARG A C 1
ATOM 1416 O O . ARG A 1 199 ? 6.672 2.689 12.587 1.00 93.44 199 ARG A O 1
ATOM 1423 N N . LEU A 1 200 ? 4.791 3.324 11.504 1.00 95.00 200 LEU A N 1
ATOM 1424 C CA . LEU A 1 200 ? 4.165 4.034 12.621 1.00 95.00 200 LEU A CA 1
ATOM 1425 C C . LEU A 1 200 ? 3.861 3.117 13.809 1.00 95.00 200 LEU A C 1
ATOM 1427 O O . LEU A 1 200 ? 3.945 3.581 14.941 1.00 95.00 200 LEU A O 1
ATOM 1431 N N . LEU A 1 201 ? 3.548 1.844 13.561 1.00 94.81 201 LEU A N 1
ATOM 1432 C CA . LEU A 1 201 ? 3.169 0.850 14.575 1.00 94.81 201 LEU A CA 1
ATOM 1433 C C . LEU A 1 201 ? 4.260 -0.200 14.854 1.00 94.81 201 LEU A C 1
ATOM 1435 O O . LEU A 1 201 ? 4.028 -1.137 15.607 1.00 94.81 201 LEU A O 1
ATOM 1439 N N . ALA A 1 202 ? 5.439 -0.070 14.238 1.00 93.56 202 ALA A N 1
ATOM 1440 C CA . ALA A 1 202 ? 6.530 -1.050 14.314 1.00 93.56 202 ALA A CA 1
ATOM 1441 C C . ALA A 1 202 ? 6.111 -2.500 13.968 1.00 93.56 202 ALA A C 1
ATOM 1443 O O . ALA A 1 202 ? 6.616 -3.461 14.547 1.00 93.56 202 ALA A O 1
ATOM 1444 N N . LEU A 1 203 ? 5.204 -2.664 13.000 1.00 91.88 203 LEU A N 1
ATOM 1445 C CA . LEU A 1 203 ? 4.710 -3.978 12.590 1.00 91.88 203 LEU A CA 1
ATOM 1446 C C . LEU A 1 203 ? 5.728 -4.718 11.712 1.00 91.88 203 LEU A C 1
ATOM 1448 O O . LEU A 1 203 ? 6.355 -4.098 10.842 1.00 91.88 203 LEU A O 1
ATOM 1452 N N . PRO A 1 204 ? 5.848 -6.051 11.856 1.00 87.19 204 PRO A N 1
ATOM 1453 C CA . PRO A 1 204 ? 6.638 -6.853 10.936 1.00 87.19 204 PRO A CA 1
ATOM 1454 C C . PRO A 1 204 ? 6.014 -6.854 9.534 1.00 87.19 204 PRO A C 1
ATOM 1456 O O . PRO A 1 204 ? 4.811 -6.661 9.353 1.00 87.19 204 PRO A O 1
ATOM 1459 N N . THR A 1 205 ? 6.829 -7.139 8.517 1.00 75.88 205 THR A N 1
ATOM 1460 C CA . THR A 1 205 ? 6.373 -7.268 7.119 1.00 75.88 205 THR A CA 1
ATOM 1461 C C . THR A 1 205 ? 5.322 -8.370 6.936 1.00 75.88 205 THR A C 1
ATOM 1463 O O . THR A 1 205 ? 4.552 -8.331 5.983 1.00 75.88 205 THR A O 1
ATOM 1466 N N . GLU A 1 206 ? 5.268 -9.334 7.856 1.00 79.62 206 GLU A N 1
ATOM 1467 C CA . GLU A 1 206 ? 4.369 -10.494 7.830 1.00 79.62 206 GLU A CA 1
ATOM 1468 C C . GLU A 1 206 ? 3.214 -10.378 8.835 1.00 79.62 206 GLU A C 1
ATOM 1470 O O . GLU A 1 206 ? 2.659 -11.383 9.257 1.00 79.62 206 GLU A O 1
ATOM 1475 N N . ALA A 1 207 ? 2.829 -9.159 9.226 1.00 86.38 207 ALA A N 1
ATOM 1476 C CA . ALA A 1 207 ? 1.713 -8.931 10.156 1.00 86.38 207 ALA A CA 1
ATOM 1477 C C . ALA A 1 207 ? 0.330 -9.325 9.589 1.00 86.38 207 ALA A C 1
ATOM 1479 O O . ALA A 1 207 ? -0.692 -9.216 10.262 1.00 86.38 207 ALA A O 1
ATOM 1480 N N . GLU A 1 208 ? 0.255 -9.731 8.326 1.00 87.94 208 GLU A N 1
ATOM 1481 C CA . GLU A 1 208 ? -0.989 -10.166 7.707 1.00 87.94 208 GLU A CA 1
ATOM 1482 C C . GLU A 1 208 ? -1.553 -11.414 8.390 1.00 87.94 208 GLU A C 1
ATOM 1484 O O . GLU A 1 208 ? -0.853 -12.381 8.668 1.00 87.94 208 GLU A O 1
ATOM 1489 N N . GLY A 1 209 ? -2.853 -11.390 8.662 1.00 90.44 209 GLY A N 1
ATOM 1490 C CA . GLY A 1 209 ? -3.521 -12.398 9.470 1.00 90.44 209 GLY A CA 1
ATOM 1491 C C . GLY A 1 209 ? -3.333 -12.204 10.976 1.00 90.44 209 GLY A C 1
ATOM 1492 O O . GLY A 1 209 ? -3.985 -12.920 11.733 1.00 90.44 209 GLY A O 1
ATOM 1493 N N . SER A 1 210 ? -2.526 -11.255 11.457 1.00 94.06 210 SER A N 1
ATOM 1494 C CA . SER A 1 210 ? -2.500 -10.902 12.884 1.00 94.06 210 SER A CA 1
ATOM 1495 C C . SER A 1 210 ? -3.844 -10.329 13.334 1.00 94.06 210 SER A C 1
ATOM 1497 O O . SER A 1 210 ? -4.616 -9.800 12.527 1.00 94.06 210 SER A O 1
ATOM 1499 N N . THR A 1 211 ? -4.160 -10.474 14.621 1.00 95.88 211 THR A N 1
ATOM 1500 C CA . THR A 1 211 ? -5.397 -9.908 15.161 1.00 95.88 211 THR A CA 1
ATOM 1501 C C . THR A 1 211 ? -5.260 -8.402 15.333 1.00 95.88 211 THR A C 1
ATOM 1503 O O . THR A 1 211 ? -4.166 -7.871 15.519 1.00 95.88 211 THR A O 1
ATOM 1506 N N . CYS A 1 212 ? -6.386 -7.697 15.332 1.00 94.12 212 CYS A N 1
ATOM 1507 C CA . CYS A 1 212 ? -6.382 -6.266 15.586 1.00 94.12 212 CYS A CA 1
ATOM 1508 C C . CYS A 1 212 ? -5.763 -5.883 16.945 1.00 94.12 212 CYS A C 1
ATOM 1510 O O . CYS A 1 212 ? -5.129 -4.833 17.064 1.00 94.12 212 CYS A O 1
ATOM 1512 N N . LEU A 1 213 ? -5.906 -6.750 17.951 1.00 94.75 213 LEU A N 1
ATOM 1513 C CA . LEU A 1 213 ? -5.287 -6.549 19.256 1.00 94.75 213 LEU A CA 1
ATOM 1514 C C . LEU A 1 213 ? -3.759 -6.581 19.149 1.00 94.75 213 LEU A C 1
ATOM 1516 O O . LEU A 1 213 ? -3.104 -5.692 19.683 1.00 94.75 213 LEU A O 1
ATOM 1520 N N . ASP A 1 214 ? -3.206 -7.543 18.411 1.00 94.62 214 ASP A N 1
ATOM 1521 C CA . ASP A 1 214 ? -1.756 -7.656 18.209 1.00 94.62 214 ASP A CA 1
ATOM 1522 C C . ASP A 1 214 ? -1.203 -6.484 17.389 1.00 94.62 214 ASP A C 1
ATOM 1524 O O . ASP A 1 214 ? -0.079 -6.041 17.603 1.00 94.62 214 ASP A O 1
ATOM 1528 N N . CYS A 1 215 ? -1.991 -5.978 16.438 1.00 94.25 215 CYS A N 1
ATOM 1529 C CA . CYS A 1 215 ? -1.553 -4.920 15.537 1.00 94.25 215 CYS A CA 1
ATOM 1530 C C . CYS A 1 215 ? -1.564 -3.522 16.163 1.00 94.25 215 CYS A C 1
ATOM 1532 O O . CYS A 1 215 ? -0.686 -2.717 15.866 1.00 94.25 215 CYS A O 1
ATOM 1534 N N . VAL A 1 216 ? -2.596 -3.190 16.943 1.00 93.81 216 VAL A N 1
ATOM 1535 C CA . VAL A 1 216 ? -2.821 -1.809 17.415 1.00 93.81 216 VAL A CA 1
ATOM 1536 C C . VAL A 1 216 ? -3.209 -1.719 18.890 1.00 93.81 216 VAL A C 1
ATOM 1538 O O . VAL A 1 216 ? -3.616 -0.659 19.357 1.00 93.81 216 VAL A O 1
ATOM 1541 N N . GLY A 1 217 ? -3.147 -2.824 19.636 1.00 92.75 217 GLY A N 1
ATOM 1542 C CA . GLY A 1 217 ? -3.496 -2.848 21.059 1.00 92.75 217 GLY A CA 1
ATOM 1543 C C . GLY A 1 217 ? -4.985 -2.633 21.346 1.00 92.75 217 GLY A C 1
ATOM 1544 O O . GLY A 1 217 ? -5.358 -2.390 22.491 1.00 92.75 217 GLY A O 1
ATOM 1545 N N . GLN A 1 218 ? -5.853 -2.712 20.331 1.00 92.44 218 GLN A N 1
ATOM 1546 C CA . GLN A 1 218 ? -7.294 -2.495 20.477 1.00 92.44 218 GLN A CA 1
ATOM 1547 C C . GLN A 1 218 ? -8.085 -3.774 20.178 1.00 92.44 218 GLN A C 1
ATOM 1549 O O . GLN A 1 218 ? -7.926 -4.357 19.101 1.00 92.44 218 GLN A O 1
ATOM 1554 N N . PRO A 1 219 ? -8.996 -4.201 21.075 1.00 94.19 219 PRO A N 1
ATOM 1555 C CA . PRO A 1 219 ? -9.912 -5.296 20.788 1.00 94.19 219 PRO A CA 1
ATOM 1556 C C . PRO A 1 219 ? -10.806 -4.981 19.587 1.00 94.19 219 PRO A C 1
ATOM 1558 O O . PRO A 1 219 ? -11.333 -3.873 19.459 1.00 94.19 219 PRO A O 1
ATOM 1561 N N . TRP A 1 220 ? -11.066 -5.986 18.751 1.00 94.25 220 TRP A N 1
ATOM 1562 C CA . TRP A 1 220 ? -11.902 -5.821 17.561 1.00 94.25 220 TRP A CA 1
ATOM 1563 C C . TRP A 1 220 ? -13.296 -5.220 17.839 1.00 94.25 220 TRP A C 1
ATOM 1565 O O . TRP A 1 220 ? -13.677 -4.263 17.158 1.00 94.25 220 TRP A O 1
ATOM 1575 N N . PRO A 1 221 ? -14.046 -5.659 18.875 1.00 93.44 221 PRO A N 1
ATOM 1576 C CA . PRO A 1 221 ? -15.327 -5.035 19.210 1.00 93.44 221 PRO A CA 1
ATOM 1577 C C . PRO A 1 221 ? -15.210 -3.548 19.572 1.00 93.44 221 PRO A C 1
ATOM 1579 O O . PRO A 1 221 ? -16.108 -2.772 19.253 1.00 93.44 221 PRO A O 1
ATOM 1582 N N . ALA A 1 222 ? -14.103 -3.137 20.202 1.00 91.25 222 ALA A N 1
ATOM 1583 C CA . ALA A 1 222 ? -13.880 -1.751 20.604 1.00 91.25 222 ALA A CA 1
ATOM 1584 C C . ALA A 1 222 ? -13.646 -0.840 19.393 1.00 91.25 222 ALA A C 1
ATOM 1586 O O . ALA A 1 222 ? -14.173 0.271 19.356 1.00 91.25 222 ALA A O 1
ATOM 1587 N N . LEU A 1 223 ? -12.920 -1.320 18.380 1.00 89.88 223 LEU A N 1
ATOM 1588 C CA . LEU A 1 223 ? -12.749 -0.595 17.119 1.00 89.88 223 LEU A CA 1
ATOM 1589 C C . LEU A 1 223 ? -14.041 -0.520 16.315 1.00 89.88 223 LEU A C 1
ATOM 1591 O O . LEU A 1 223 ? -14.397 0.556 15.838 1.00 89.88 223 LEU A O 1
ATOM 1595 N N . ARG A 1 224 ? -14.796 -1.621 16.228 1.00 91.44 224 ARG A N 1
ATOM 1596 C CA . ARG A 1 224 ? -16.112 -1.620 15.572 1.00 91.44 224 ARG A CA 1
ATOM 1597 C C . ARG A 1 224 ? -17.082 -0.638 16.221 1.00 91.44 224 ARG A C 1
ATOM 1599 O O . ARG A 1 224 ? -17.825 0.028 15.510 1.00 91.44 224 ARG A O 1
ATOM 1606 N N . ALA A 1 225 ? -17.042 -0.493 17.545 1.00 89.94 225 ALA A N 1
ATOM 1607 C CA . ALA A 1 225 ? -17.862 0.479 18.265 1.00 89.94 225 ALA A CA 1
ATOM 1608 C C . ALA A 1 225 ? -17.533 1.948 17.920 1.00 89.94 225 ALA A C 1
ATOM 1610 O O . ALA A 1 225 ? -18.329 2.832 18.229 1.00 89.94 225 ALA A O 1
ATOM 1611 N N . ARG A 1 226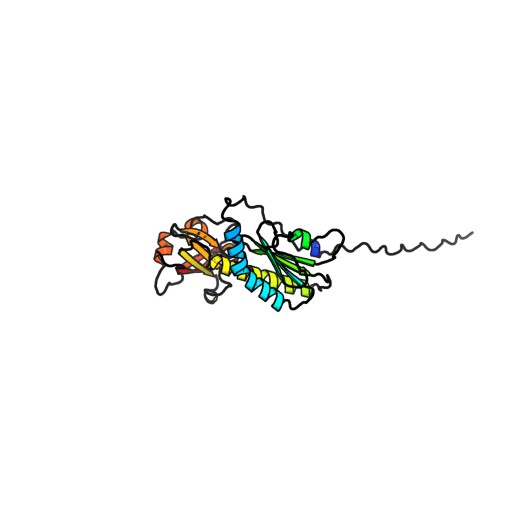 ? -16.389 2.232 17.274 1.00 88.31 226 ARG A N 1
ATOM 1612 C CA . ARG A 1 226 ? -16.034 3.578 16.783 1.00 88.31 226 ARG A CA 1
ATOM 1613 C C . ARG A 1 226 ? -16.641 3.912 15.425 1.00 88.31 226 ARG A C 1
ATOM 1615 O O . ARG A 1 226 ? -16.576 5.070 15.012 1.00 88.31 226 ARG A O 1
ATOM 1622 N N . LEU A 1 227 ? -17.210 2.929 14.729 1.00 87.56 227 LEU A N 1
ATOM 1623 C CA . LEU A 1 227 ? -17.902 3.175 13.473 1.00 87.56 227 LEU A CA 1
ATOM 1624 C C . LEU A 1 227 ? -19.116 4.065 13.730 1.00 87.56 227 LEU A C 1
ATOM 1626 O O . LEU A 1 227 ? -19.976 3.769 14.555 1.00 87.56 227 LEU A O 1
ATOM 1630 N N . GLY A 1 228 ? -19.192 5.165 12.998 1.00 76.50 228 GLY A N 1
ATOM 1631 C CA . GLY A 1 228 ? -20.268 6.128 13.136 1.00 76.50 228 GLY A CA 1
ATOM 1632 C C . GLY A 1 228 ? -20.241 7.139 12.005 1.00 76.50 228 GLY A C 1
ATOM 1633 O O . GLY A 1 228 ? -19.299 7.199 11.219 1.00 76.50 228 GLY A O 1
ATOM 1634 N N . ARG A 1 229 ? -21.295 7.953 11.924 1.00 69.06 229 ARG A N 1
ATOM 1635 C CA . ARG A 1 229 ? -21.441 8.974 10.875 1.00 69.06 229 ARG A CA 1
ATOM 1636 C C . ARG A 1 229 ? -20.401 10.099 10.989 1.00 69.06 229 ARG A C 1
ATOM 1638 O O . ARG A 1 229 ? -20.043 10.692 9.980 1.00 69.06 229 ARG A O 1
ATOM 1645 N N . PHE A 1 230 ? -19.908 10.346 12.204 1.00 68.88 230 PHE A N 1
ATOM 1646 C CA . PHE A 1 230 ? -18.845 11.302 12.523 1.00 68.88 230 PHE A CA 1
ATOM 1647 C C . PHE A 1 230 ? -17.848 10.645 13.487 1.00 68.88 230 PHE A C 1
ATOM 1649 O O . PHE A 1 230 ? -17.958 10.828 14.700 1.00 68.88 230 PHE A O 1
ATOM 1656 N N . PRO A 1 231 ? -16.931 9.807 12.983 1.00 75.50 231 PRO A N 1
ATOM 1657 C CA . PRO A 1 231 ? -15.993 9.105 13.844 1.00 75.50 231 PRO A CA 1
ATOM 1658 C C . PRO A 1 231 ? -15.014 10.109 14.461 1.00 75.50 231 PRO A C 1
ATOM 1660 O O . PRO A 1 231 ? -14.318 10.831 13.748 1.00 75.50 231 PRO A O 1
ATOM 1663 N N . ALA A 1 232 ? -14.967 10.161 15.793 1.00 82.81 232 ALA A N 1
ATOM 1664 C CA . ALA A 1 232 ? -13.924 10.889 16.504 1.00 82.81 232 ALA A CA 1
ATOM 1665 C C . ALA A 1 232 ? -12.604 10.103 16.415 1.00 82.81 232 ALA A C 1
ATOM 1667 O O . ALA A 1 232 ? -12.638 8.874 16.570 1.00 82.81 232 ALA A O 1
ATOM 1668 N N . PRO A 1 233 ? -11.453 10.774 16.211 1.00 87.31 233 PRO A N 1
ATOM 1669 C CA . PRO A 1 233 ? -10.163 10.106 16.246 1.00 87.31 233 PRO A CA 1
ATOM 1670 C C . PRO A 1 233 ? -9.963 9.380 17.576 1.00 87.31 233 PRO A C 1
ATOM 1672 O O . PRO A 1 233 ? -10.187 9.941 18.650 1.00 87.31 233 PRO A O 1
ATOM 1675 N N . LEU A 1 234 ? -9.550 8.121 17.505 1.00 92.19 234 LEU A N 1
ATOM 1676 C CA . LEU A 1 234 ? -9.036 7.394 18.655 1.00 92.19 234 LEU A CA 1
ATOM 1677 C C . LEU A 1 234 ? -7.518 7.571 18.708 1.00 92.19 234 LEU A C 1
ATOM 1679 O O . LEU A 1 234 ? -6.876 7.727 17.671 1.00 92.19 234 LEU A O 1
ATOM 1683 N N . LEU A 1 235 ? -6.957 7.569 19.911 1.00 94.44 235 LEU A N 1
ATOM 1684 C CA . LEU A 1 235 ? -5.515 7.656 20.095 1.00 94.44 235 LEU A CA 1
ATOM 1685 C C . LEU A 1 235 ? -4.950 6.246 20.234 1.00 94.44 235 LEU A C 1
ATOM 1687 O O . LEU A 1 235 ? -5.478 5.445 21.006 1.00 94.44 235 LEU A O 1
ATOM 1691 N N . LEU A 1 236 ? -3.917 5.956 19.454 1.00 94.62 236 LEU A N 1
ATOM 1692 C CA . LEU A 1 236 ? -3.159 4.713 19.504 1.00 94.62 236 LEU A CA 1
ATOM 1693 C C . LEU A 1 236 ? -1.736 4.996 19.951 1.00 94.62 236 LEU A C 1
ATOM 1695 O O . LEU A 1 236 ? -1.165 6.036 19.608 1.00 94.62 236 LEU A O 1
ATOM 1699 N N . ASP A 1 237 ? -1.160 4.020 20.637 1.00 94.38 237 ASP A N 1
ATOM 1700 C CA . ASP A 1 237 ? 0.270 3.988 20.888 1.00 94.38 237 ASP A CA 1
ATOM 1701 C C . ASP A 1 237 ? 0.975 3.529 19.612 1.00 94.38 237 ASP A C 1
ATOM 1703 O O . ASP A 1 237 ? 0.721 2.451 19.072 1.00 94.38 237 ASP A O 1
ATOM 1707 N N . GLY A 1 238 ? 1.831 4.395 19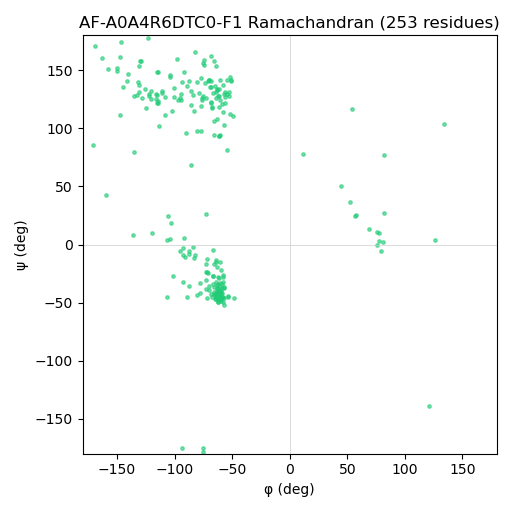.092 1.00 91.88 238 GLY A N 1
ATOM 1708 C CA . GLY A 1 238 ? 2.722 4.089 17.994 1.00 91.88 238 GLY A CA 1
ATOM 1709 C C . GLY A 1 238 ? 4.092 3.635 18.481 1.00 91.88 238 GLY A C 1
ATOM 1710 O O . GLY A 1 238 ? 4.387 3.505 19.671 1.00 91.88 238 GLY A O 1
ATOM 1711 N N . ARG A 1 239 ? 4.974 3.444 17.508 1.00 88.56 239 ARG A N 1
ATOM 1712 C CA . ARG A 1 239 ? 6.392 3.188 17.707 1.00 88.56 239 ARG A CA 1
ATOM 1713 C C . ARG A 1 239 ? 7.035 4.274 18.580 1.00 88.56 239 ARG A C 1
ATOM 1715 O O . ARG A 1 239 ? 6.732 5.454 18.441 1.00 88.56 239 ARG A O 1
ATOM 1722 N N . ASP A 1 240 ? 7.951 3.860 19.451 1.00 87.88 240 ASP A N 1
ATOM 1723 C CA . ASP A 1 240 ? 8.750 4.749 20.304 1.00 87.88 240 ASP A CA 1
ATOM 1724 C C . ASP A 1 240 ? 7.898 5.669 21.214 1.00 87.88 240 ASP A C 1
ATOM 1726 O O . ASP A 1 240 ? 8.341 6.737 21.626 1.00 87.88 240 ASP A O 1
ATOM 1730 N N . GLY A 1 241 ? 6.665 5.251 21.544 1.00 85.75 241 GLY A N 1
ATOM 1731 C CA . GLY A 1 241 ? 5.757 5.977 22.441 1.00 85.75 241 GLY A CA 1
ATOM 1732 C C . GLY A 1 241 ? 5.047 7.175 21.805 1.00 85.75 241 GLY A C 1
ATOM 1733 O O . GLY A 1 241 ? 4.414 7.957 22.513 1.00 85.75 241 GLY A O 1
ATOM 1734 N N . GLN A 1 242 ? 5.142 7.346 20.483 1.00 93.81 242 GLN A N 1
ATOM 1735 C CA . GLN A 1 242 ? 4.427 8.410 19.782 1.00 93.81 242 GLN A CA 1
ATOM 1736 C C . GLN A 1 242 ? 2.915 8.162 19.799 1.00 93.81 242 GLN A C 1
ATOM 1738 O O . GLN A 1 242 ? 2.459 7.038 19.604 1.00 93.81 242 GLN A O 1
ATOM 1743 N N . THR A 1 243 ? 2.119 9.213 19.970 1.00 95.62 243 THR A N 1
ATOM 1744 C CA . THR A 1 243 ? 0.660 9.105 19.865 1.00 95.62 243 THR A CA 1
ATOM 1745 C C . THR A 1 243 ? 0.221 9.242 18.412 1.00 95.62 243 THR A C 1
ATOM 1747 O O . THR A 1 243 ? 0.623 10.172 17.713 1.00 95.62 243 THR A O 1
ATOM 1750 N N . LEU A 1 244 ? -0.634 8.329 17.959 1.00 96.88 244 LEU A N 1
ATOM 1751 C CA . LEU A 1 244 ? -1.220 8.347 16.623 1.00 96.88 244 LEU A CA 1
ATOM 1752 C C . LEU A 1 244 ? -2.712 8.653 16.724 1.00 96.88 244 LEU A C 1
ATOM 1754 O O . LEU A 1 244 ? -3.430 8.004 17.483 1.00 96.88 244 LEU A O 1
ATOM 1758 N N . ALA A 1 245 ? -3.192 9.605 15.931 1.00 96.44 245 ALA A N 1
ATOM 1759 C CA . ALA A 1 245 ? -4.617 9.769 15.699 1.00 96.44 245 ALA A CA 1
ATOM 1760 C C . ALA A 1 245 ? -5.069 8.731 14.674 1.00 96.44 245 ALA A C 1
ATOM 1762 O O . ALA A 1 245 ? -4.454 8.609 13.614 1.00 96.44 245 ALA A O 1
ATOM 1763 N N . ALA A 1 246 ? -6.145 8.005 14.975 1.00 96.19 246 ALA A N 1
ATOM 1764 C CA . ALA A 1 246 ? -6.690 6.996 14.086 1.00 96.19 246 ALA A CA 1
ATOM 1765 C C . ALA A 1 246 ? -8.206 7.122 13.884 1.00 96.19 246 ALA A C 1
ATOM 1767 O O . ALA A 1 246 ? -8.972 7.345 14.822 1.00 96.19 246 ALA A O 1
ATOM 1768 N N . LEU A 1 247 ? -8.642 6.958 12.638 1.00 94.62 247 LEU A N 1
ATOM 1769 C CA . LEU A 1 247 ? -10.030 6.985 12.202 1.00 94.62 247 LEU A CA 1
ATOM 1770 C C . LEU A 1 247 ? -10.427 5.622 11.650 1.00 94.62 247 LEU A C 1
ATOM 1772 O O . LEU A 1 247 ? -9.764 5.067 10.775 1.00 94.62 247 LEU A O 1
ATOM 1776 N N . VAL A 1 248 ? -11.550 5.113 12.146 1.00 93.88 248 VAL A N 1
ATOM 1777 C CA . VAL A 1 248 ? -12.129 3.845 11.701 1.00 93.88 248 VAL A CA 1
ATOM 1778 C C . VAL A 1 248 ? -13.185 4.136 10.641 1.00 93.88 248 VAL A C 1
ATOM 1780 O O . VAL A 1 248 ? -14.100 4.929 10.875 1.00 93.88 248 VAL A O 1
ATOM 1783 N N . ARG A 1 249 ? -13.068 3.503 9.474 1.00 92.31 249 ARG A N 1
ATOM 1784 C CA . ARG A 1 249 ? -13.994 3.652 8.347 1.00 92.31 249 ARG A CA 1
ATOM 1785 C C . ARG A 1 249 ? -14.428 2.296 7.816 1.00 92.31 249 ARG A C 1
ATOM 1787 O O . ARG A 1 249 ? -13.715 1.310 7.937 1.00 92.31 249 ARG A O 1
ATOM 1794 N N . VAL A 1 250 ? -15.605 2.262 7.208 1.00 90.50 250 VAL A N 1
ATOM 1795 C CA . VAL A 1 250 ? -16.084 1.104 6.446 1.00 90.50 250 VAL A CA 1
ATOM 1796 C C . VAL A 1 250 ? -15.609 1.255 4.999 1.00 90.50 250 VAL A C 1
ATOM 1798 O O . VAL A 1 250 ? -15.712 2.352 4.454 1.00 90.50 250 VAL A O 1
ATOM 1801 N N . ILE A 1 251 ? -15.105 0.180 4.388 1.00 81.81 251 ILE A N 1
ATOM 1802 C CA . ILE A 1 251 ? -14.548 0.179 3.011 1.00 81.81 251 ILE A CA 1
ATOM 1803 C C . ILE A 1 251 ? -15.284 -0.759 2.038 1.00 81.81 251 ILE A C 1
ATOM 1805 O O . ILE A 1 251 ? -14.880 -0.918 0.892 1.00 81.81 251 ILE A O 1
ATOM 1809 N N . GLY A 1 252 ? -16.433 -1.300 2.443 1.00 64.56 252 GLY A N 1
ATOM 1810 C CA . GLY A 1 252 ? -17.342 -2.062 1.585 1.00 64.56 252 GLY A CA 1
ATOM 1811 C C . GLY A 1 252 ? -18.727 -2.169 2.220 1.00 64.56 252 GLY A C 1
ATOM 1812 O O . GLY A 1 252 ? -18.873 -1.951 3.423 1.00 64.56 252 GLY A O 1
ATOM 1813 N N . SER A 1 253 ? -19.771 -2.470 1.442 1.00 41.91 253 SER A N 1
ATOM 1814 C CA . SER A 1 253 ? -21.071 -2.775 2.046 1.00 41.91 253 SER A CA 1
ATOM 1815 C C . SER A 1 253 ? -20.907 -4.001 2.939 1.00 41.91 253 SER A C 1
ATOM 1817 O O . SER A 1 253 ? -20.465 -5.044 2.458 1.00 41.91 253 SER A O 1
ATOM 1819 N N . VAL A 1 254 ? -21.269 -3.879 4.216 1.00 39.94 254 VAL A N 1
ATOM 1820 C CA . VAL A 1 254 ? -21.582 -5.042 5.049 1.00 39.94 254 VAL A CA 1
ATOM 1821 C C . VAL A 1 254 ? -22.775 -5.711 4.365 1.00 39.94 254 VAL A C 1
ATOM 1823 O O . VAL A 1 254 ? -23.898 -5.227 4.494 1.00 39.94 254 VAL A O 1
ATOM 1826 N N . GLY A 1 255 ? -22.492 -6.686 3.501 1.00 32.75 255 GLY A N 1
ATOM 1827 C CA . GLY A 1 255 ? -23.496 -7.558 2.901 1.00 32.75 255 GLY A CA 1
ATOM 1828 C C . GLY A 1 255 ? -24.015 -8.527 3.943 1.00 32.75 255 GLY A C 1
ATOM 1829 O O . GLY A 1 255 ? -23.177 -9.017 4.733 1.00 32.75 255 GLY A O 1
#

Organism: NCBI:txid29545

Solvent-accessible surface area (backbone atoms only — not comparable to full-atom values): 14558 Å² total; per-residue (Å²): 142,81,88,82,80,80,86,80,82,78,78,78,84,75,83,67,81,76,75,62,78,65,70,72,75,36,66,82,75,75,79,86,68,79,79,70,76,96,60,61,66,64,61,40,48,50,54,47,47,71,53,35,46,66,49,48,52,48,49,45,62,73,64,69,49,81,47,35,20,32,36,35,21,39,70,87,31,39,23,60,43,48,45,65,54,54,90,55,60,62,70,73,46,41,52,67,54,76,50,55,47,93,87,71,68,80,33,48,47,46,64,40,72,27,68,41,82,73,32,30,33,41,31,40,38,26,68,73,55,73,73,47,73,68,53,51,53,51,50,52,50,53,48,47,54,43,35,48,49,33,25,38,52,52,27,74,64,37,87,75,38,35,36,33,40,40,32,26,75,52,66,89,43,53,95,42,78,84,28,13,38,37,21,19,31,91,88,28,31,30,61,28,41,15,63,52,29,29,59,48,45,64,49,62,98,74,48,60,66,37,42,35,39,80,64,58,75,41,53,51,72,63,54,59,68,45,57,59,99,75,51,71,69,43,82,34,74,27,45,96,77,39,62,22,39,30,41,54,42,76,68,49,84,89,122

Secondary structure (DSSP, 8-state):
----PPPPPPPP--------GGGGSS-PPPP-PPPPP---HHHHHHHHHHHHHHHHHHHHHHHT-TTEEEEEEETT-BEEEEEESS---TTS-BHHHHT--TTS---EEEEEEE-STT-EEEEEEESS----HHHHHHHHHHHHHHHHHHHHHHHHT-TT--EEEEEESSGGGTTSTTSEEEEE-TTSBEEEE-HHHHHHHT--TT-TT-BHHHHHS--HHHHHTT-SSSPPPEEEE-GGG-EEEEEEEE-S---

Radius of gyration: 23.8 Å; Cα contacts (8 Å, |Δi|>4): 442; chains: 1; bounding box: 107×38×48 Å

Nearest PDB structures (foldseek):
  4lrz-assembly1_H  TM=3.716E-01  e=3.056E-05  Escherichia coli K-12
  4lrz-assembly2_E  TM=3.523E-01  e=4.591E-05  Escherichia coli K-12
  5isw-assembly1_A  TM=5.054E-01  e=9.237E+00  Brevibacillus brevis
  8f7c-assembly1_G  TM=4.042E-01  e=8.715E+00  Homo sapiens

pLDDT: mean 79.63, std 20.66, range [29.31, 96.94]

Sequence (255 aa):
MAASSPPCPLPAASATPERNPFRALALSPMPATPPAPAADSDGSRAHLLAFALPAAEQLHRLADSPDLTVLLADRDGLVLAAIGHLAIAPGSARMEAVAGAPGGGSGLCLAEPIATRTRGLLGLADASARLSHGGIVSLLSLLRTTAELIEHRLTETAPGGCIALHLHSHPELLGTPLEGLMVFDAEGRLLASNRHARRLLALPTEAEGSTCLDCVGQPWPALRARLGRFPAPLLLDGRDGQTLAALVRVIGSVG

Mean predicted aligned error: 10.56 Å

InterPro domains:
  IPR029016 GAF-like domain superfamily [G3DSA:3.30.450.40] (22-103)

Foldseek 3Di:
DDDDDDDDDDDDPPPDPPPPPCVVVADPDDPDDPDDPPPPLPVLLVLLCVLQVVLLQVLVVVLPDQQKWKFKFFQVQQTQDIDHNDDDDGRRDGLVCLCDVPPDAPWHKHWDWLLKPSTIIIMMIGRVNPADPVSVVVSNVSSHVSSLLSQLVCQLPQPQFFKKKWKDLDVVCTPPSLTWIWTAHPQQFTRITGVNLCQFAVNDSPSGRPHNCVRFVDHPVRLVVQDDPDRAWDWTQTPPRRIMTIDMDTSDPPD